Protein AF-A0A819G7E7-F1 (afdb_monomer_lite)

Foldseek 3Di:
DPPPPPPCPVVVVVVVVVLVVLLVQLPDPDPVSVLVSLVVNLVPQDDDVVVVVSLVVVVVVDVVCVVSSVVSVVSSPPHPPVVVVVVVVVVVVVVVVVVVVVVVVVVVVVVVVVVVVVVVVVVVVVVVVVVVVVVVVVVVCVVVVVVVVVVVVVVVVVVVVVVVVVVVCVVVVVVLLVLCVDLDLLSVLLSLVLVLLCLLVVVDPLVVSVVSLVVSLPPPSQQDWDWFFDDDVPPDTDIDGPHGNSVVSVVSNVVSVPDDPPPPDDDPVVSVVVSVVSNVRSVVRVVVVVVDPVPDPVPPPDPPDDDDDDDDDDDDDDDDDDDDDDDDDDDDDDDDDDDDDDDDDDDDDDDDDDDDDDDDDD

pLDDT: mean 71.07, std 17.66, range [32.66, 94.31]

Sequence (362 aa):
MSDAFFHNVDQIKEETDFRKALFHTTRQHDYRRRNACIKLLSYFGDFTSEICDLLINGLVENPSTQTTCFDAIKYFRKPHGYVQQEQALQQLDQALEQQDPTIEQLKPSLTKLRSALLELKSSKKYLKGTLTQLKLILDNLRPDQEHLKKFLEQLQSALVDLKQIIKQWEPAFGRLVEHLRSSSLNKRWGAALFLERLVQCNIVSVHCVQNLLSETIEDPSSKAKVWLGKDDDDVQSVYICAGDLSQMLCKLLMRMSSVDETSTETDVSHIKNCIIEDFNAAETSASLASCINIDEDPLDSGCESDDSEDVERQMVENIPKRRNSVQVPIRSNNKDNIKLAQRPSSSRVDQRPVLSKQPVEK

Radius of gyration: 69.99 Å; chains: 1; bounding box: 137×55×194 Å

Structure (mmCIF, N/CA/C/O backbone):
data_AF-A0A819G7E7-F1
#
_entry.id   AF-A0A819G7E7-F1
#
loop_
_atom_site.group_PDB
_atom_site.id
_atom_site.type_symbol
_atom_site.label_atom_id
_atom_site.label_alt_id
_atom_site.label_comp_id
_atom_site.label_asym_id
_atom_site.label_entity_id
_atom_site.label_seq_id
_atom_site.pdbx_PDB_ins_code
_atom_site.Cartn_x
_atom_site.Cartn_y
_atom_site.Cartn_z
_atom_site.occupancy
_atom_site.B_iso_or_equiv
_atom_site.auth_seq_id
_atom_site.auth_comp_id
_atom_site.auth_asym_id
_atom_site.auth_atom_id
_atom_site.pdbx_PDB_model_num
ATOM 1 N N . MET A 1 1 ? -47.364 -19.536 59.159 1.00 40.50 1 MET A N 1
ATOM 2 C CA . MET A 1 1 ? -47.750 -20.196 60.425 1.00 40.50 1 MET A CA 1
ATOM 3 C C . MET A 1 1 ? -48.471 -19.158 61.272 1.00 40.50 1 MET A C 1
ATOM 5 O O . MET A 1 1 ? -47.843 -18.506 62.091 1.00 40.50 1 MET A O 1
ATOM 9 N N . SER A 1 2 ? -49.756 -18.928 60.989 1.00 37.66 2 SER A N 1
ATOM 10 C CA . SER A 1 2 ? -50.553 -17.849 61.601 1.00 37.66 2 SER A CA 1
ATOM 11 C C . SER A 1 2 ? -52.018 -18.261 61.796 1.00 37.66 2 SER A C 1
ATOM 13 O O . SER A 1 2 ? -52.892 -17.413 61.729 1.00 37.66 2 SER A O 1
ATOM 15 N N . ASP A 1 3 ? -52.283 -19.546 62.062 1.00 38.06 3 ASP A N 1
ATOM 16 C CA . ASP A 1 3 ? -53.651 -20.088 62.189 1.00 38.06 3 ASP A CA 1
ATOM 17 C C . ASP A 1 3 ? -53.916 -20.766 63.544 1.00 38.06 3 ASP A C 1
ATOM 19 O O . ASP A 1 3 ? -54.688 -21.712 63.645 1.00 38.06 3 ASP A O 1
ATOM 23 N N . ALA A 1 4 ? -53.288 -20.280 64.619 1.00 42.69 4 ALA A N 1
ATOM 24 C CA . ALA A 1 4 ? -53.565 -20.750 65.984 1.00 42.69 4 ALA A CA 1
ATOM 25 C C . ALA A 1 4 ? -54.333 -19.729 66.848 1.00 42.69 4 ALA A C 1
ATOM 27 O O . ALA A 1 4 ? -54.541 -19.965 68.033 1.00 42.69 4 ALA A O 1
ATOM 28 N N . PHE A 1 5 ? -54.771 -18.596 66.285 1.00 37.00 5 PHE A N 1
ATOM 29 C CA . PHE A 1 5 ? -55.346 -17.495 67.073 1.00 37.00 5 PHE A CA 1
ATOM 30 C C . PHE A 1 5 ? -56.878 -17.526 67.234 1.00 37.00 5 PHE A C 1
ATOM 32 O O . PHE A 1 5 ? -57.407 -16.790 68.061 1.00 37.00 5 PHE A O 1
ATOM 39 N N . PHE A 1 6 ? -57.604 -18.383 66.505 1.00 41.16 6 PHE A N 1
ATOM 40 C CA . PHE A 1 6 ? -59.078 -18.360 66.500 1.00 41.16 6 PHE A CA 1
ATOM 41 C C . PHE A 1 6 ? -59.776 -19.427 67.358 1.00 41.16 6 PHE A C 1
ATOM 43 O O . PHE A 1 6 ? -60.981 -19.323 67.560 1.00 41.16 6 PHE A O 1
ATOM 50 N N . HIS A 1 7 ? -59.058 -20.390 67.948 1.00 44.66 7 HIS A N 1
ATOM 51 C CA . HIS A 1 7 ? -59.686 -21.387 68.834 1.00 44.66 7 HIS A CA 1
ATOM 52 C C . HIS A 1 7 ? -59.915 -20.925 70.283 1.00 44.66 7 HIS A C 1
ATOM 54 O O . HIS A 1 7 ? -60.483 -21.673 71.070 1.00 44.66 7 HIS A O 1
ATOM 60 N N . ASN A 1 8 ? -59.540 -19.691 70.635 1.00 44.34 8 ASN A N 1
ATOM 61 C CA . ASN A 1 8 ? -59.684 -19.179 72.002 1.00 44.34 8 ASN A CA 1
ATOM 62 C C . ASN A 1 8 ? -60.991 -18.400 72.243 1.00 44.34 8 ASN A C 1
ATOM 64 O O . ASN A 1 8 ? -61.396 -18.218 73.384 1.00 44.34 8 ASN A O 1
ATOM 68 N N . VAL A 1 9 ? -61.682 -17.938 71.195 1.00 44.41 9 VAL A N 1
ATOM 69 C CA . VAL A 1 9 ? -62.806 -16.991 71.350 1.00 44.41 9 VAL A CA 1
ATOM 70 C C . VAL A 1 9 ? -64.041 -17.632 72.002 1.00 44.41 9 VAL A C 1
ATOM 72 O O . VAL A 1 9 ? -64.717 -16.975 72.794 1.00 44.41 9 VAL A O 1
ATOM 75 N N . ASP A 1 10 ? -64.305 -18.915 71.739 1.00 48.16 10 ASP A N 1
ATOM 76 C CA . ASP A 1 10 ? -65.450 -19.622 72.332 1.00 48.16 10 ASP A CA 1
ATOM 77 C C . ASP A 1 10 ? -65.190 -20.059 73.786 1.00 48.16 10 ASP A C 1
ATOM 79 O O . ASP A 1 10 ? -66.093 -19.963 74.616 1.00 48.16 10 ASP A O 1
ATOM 83 N N . GLN A 1 11 ? -63.946 -20.416 74.140 1.00 52.25 11 GLN A N 1
ATOM 84 C CA . GLN A 1 11 ? -63.557 -20.662 75.539 1.00 52.25 11 GLN A CA 1
ATOM 85 C C . GLN A 1 11 ? -63.618 -19.380 76.385 1.00 52.25 11 GLN A C 1
ATOM 87 O O . GLN A 1 11 ? -64.071 -19.417 77.528 1.00 52.25 11 GLN A O 1
ATOM 92 N N . ILE A 1 12 ? -63.251 -18.230 75.807 1.00 52.78 12 ILE A N 1
ATOM 93 C CA . ILE A 1 12 ? -63.315 -16.927 76.488 1.00 52.78 12 ILE A CA 1
ATOM 94 C C . ILE A 1 12 ? -64.765 -16.552 76.842 1.00 52.78 12 ILE A C 1
ATOM 96 O O . ILE A 1 12 ? -65.013 -15.996 77.913 1.00 52.78 12 ILE A O 1
ATOM 100 N N . LYS A 1 13 ? -65.749 -16.875 75.989 1.00 58.06 13 LYS A N 1
ATOM 101 C CA . LYS A 1 13 ? -67.167 -16.593 76.280 1.00 58.06 13 LYS A CA 1
ATOM 102 C C . LYS A 1 13 ? -67.686 -17.394 77.475 1.00 58.06 13 LYS A C 1
ATOM 104 O O . LYS A 1 13 ? -68.232 -16.790 78.399 1.00 58.06 13 LYS A O 1
ATOM 109 N N . GLU A 1 14 ? -67.464 -18.708 77.505 1.00 60.47 14 GLU A N 1
ATOM 110 C CA . GLU A 1 14 ? -67.880 -19.557 78.635 1.00 60.47 14 GLU A CA 1
ATOM 111 C C . GLU A 1 14 ? -67.191 -19.156 79.946 1.00 60.47 14 GLU A C 1
ATOM 113 O O . GLU A 1 14 ? -67.818 -19.141 81.009 1.00 60.47 14 GLU A O 1
ATOM 118 N N . GLU A 1 15 ? -65.923 -18.746 79.879 1.00 60.53 15 GLU A N 1
ATOM 119 C CA . GLU A 1 15 ? -65.185 -18.277 81.047 1.00 60.53 15 GLU A CA 1
ATOM 120 C C . GLU A 1 15 ? -65.763 -16.969 81.614 1.00 60.53 15 GLU A C 1
ATOM 122 O O . GLU A 1 15 ? -65.914 -16.827 82.833 1.00 60.53 15 GLU A O 1
ATOM 127 N N . THR A 1 16 ? -66.160 -16.023 80.754 1.00 65.88 16 THR A N 1
ATOM 128 C CA . THR A 1 16 ? -66.793 -14.770 81.205 1.00 65.88 16 THR A CA 1
ATOM 129 C C . THR A 1 16 ? -68.155 -14.996 81.862 1.00 65.88 16 THR A C 1
ATOM 131 O O . THR A 1 16 ? -68.471 -14.335 82.856 1.00 65.88 16 THR A O 1
ATOM 134 N N . ASP A 1 17 ? -68.941 -15.954 81.373 1.00 73.69 17 ASP A N 1
ATOM 135 C CA . ASP A 1 17 ? -70.248 -16.284 81.944 1.00 73.69 17 ASP A CA 1
ATOM 136 C C . ASP A 1 17 ? -70.114 -17.047 83.268 1.00 73.69 17 ASP A C 1
ATOM 138 O O . ASP A 1 17 ? -70.850 -16.773 84.222 1.00 73.69 17 ASP A O 1
ATOM 142 N N . PHE A 1 18 ? -69.104 -17.910 83.397 1.00 71.88 18 PHE A N 1
ATOM 143 C CA . PHE A 1 18 ? -68.770 -18.562 84.662 1.00 71.88 18 PHE A CA 1
ATOM 144 C C . PHE A 1 18 ? -68.292 -17.562 85.729 1.00 71.88 18 PHE A C 1
ATOM 146 O O . PHE A 1 18 ? -68.737 -17.622 86.879 1.00 71.88 18 PHE A O 1
ATOM 153 N N . ARG A 1 19 ? -67.449 -16.585 85.356 1.00 65.75 19 ARG A N 1
ATOM 154 C CA . ARG A 1 19 ? -67.007 -15.501 86.257 1.00 65.75 19 ARG A CA 1
ATOM 155 C C . ARG A 1 19 ? -68.193 -14.657 86.748 1.00 65.75 19 ARG A C 1
ATOM 157 O O . ARG A 1 19 ? -68.288 -14.370 87.944 1.00 65.75 19 ARG A O 1
ATOM 164 N N . LYS A 1 20 ? -69.141 -14.323 85.862 1.00 70.38 20 LYS A N 1
ATOM 165 C CA . LYS A 1 20 ? -70.390 -13.623 86.224 1.00 70.38 20 LYS A CA 1
ATOM 166 C C . LYS A 1 20 ? -71.283 -14.463 87.142 1.00 70.38 20 LYS A C 1
ATOM 168 O O . LYS A 1 20 ? -71.833 -13.935 88.109 1.00 70.38 20 LYS A O 1
ATOM 173 N N . ALA A 1 21 ? -71.405 -15.766 86.887 1.00 71.62 21 ALA A N 1
ATOM 174 C CA . ALA A 1 21 ? -72.177 -16.678 87.729 1.00 71.62 21 ALA A CA 1
ATOM 175 C C . ALA A 1 21 ? -71.584 -16.792 89.145 1.00 71.62 21 ALA A C 1
ATOM 177 O O . ALA A 1 21 ? -72.316 -16.640 90.127 1.00 71.62 21 ALA A O 1
ATOM 178 N N . LEU A 1 22 ? -70.258 -16.953 89.254 1.00 66.94 22 LEU A N 1
ATOM 179 C CA . LEU A 1 22 ? -69.527 -16.940 90.526 1.00 66.94 22 LEU A CA 1
ATOM 180 C C . LEU A 1 22 ? -69.761 -15.638 91.307 1.00 66.94 22 LEU A C 1
ATOM 182 O O . LEU A 1 22 ? -69.947 -15.673 92.525 1.00 66.94 22 LEU A O 1
ATOM 186 N N . PHE A 1 23 ? -69.818 -14.496 90.618 1.00 64.44 23 PHE A N 1
ATOM 187 C CA . PHE A 1 23 ? -70.141 -13.207 91.229 1.00 64.44 23 PHE A CA 1
ATOM 188 C C . PHE A 1 23 ? -71.589 -13.131 91.738 1.00 64.44 23 PHE A C 1
ATOM 190 O O . PHE A 1 23 ? -71.837 -12.706 92.865 1.00 64.44 23 PHE A O 1
ATOM 197 N N . HIS A 1 24 ? -72.579 -13.594 90.976 1.00 69.81 24 HIS A N 1
ATOM 198 C CA . HIS A 1 24 ? -73.956 -13.608 91.480 1.00 69.81 24 HIS A CA 1
ATOM 199 C C . HIS A 1 24 ? -74.105 -14.478 92.736 1.00 69.81 24 HIS A C 1
ATOM 201 O O . HIS A 1 24 ? -74.844 -14.119 93.657 1.00 69.81 24 HIS A O 1
ATOM 207 N N . THR A 1 25 ? -73.347 -15.572 92.832 1.00 66.69 25 THR A N 1
ATOM 208 C CA . THR A 1 25 ? -73.283 -16.383 94.053 1.00 66.69 25 THR A CA 1
ATOM 209 C C . THR A 1 25 ? -72.554 -15.704 95.214 1.00 66.69 25 THR A C 1
ATOM 211 O O . THR A 1 25 ? -72.880 -15.999 96.364 1.00 66.69 25 THR A O 1
ATOM 214 N N . THR A 1 26 ? -71.641 -14.752 94.976 1.00 62.44 26 THR A N 1
ATOM 215 C CA . THR A 1 26 ? -71.006 -13.991 96.069 1.00 62.44 26 THR A CA 1
ATOM 216 C C . THR A 1 26 ? -71.980 -13.001 96.702 1.00 62.44 26 THR A C 1
ATOM 218 O O . THR A 1 26 ? -71.875 -12.748 97.897 1.00 62.44 26 THR A O 1
ATOM 221 N N . ARG A 1 27 ? -72.992 -12.510 95.975 1.00 62.38 27 ARG A N 1
ATOM 222 C CA . ARG A 1 27 ? -74.048 -11.650 96.543 1.00 62.38 27 ARG A CA 1
ATOM 223 C C . ARG A 1 27 ? -75.041 -12.375 97.455 1.00 62.38 27 ARG A C 1
ATOM 225 O O . ARG A 1 27 ? -75.725 -11.720 98.238 1.00 62.38 27 ARG A O 1
ATOM 232 N N . GLN A 1 28 ? -75.096 -13.705 97.432 1.00 69.12 28 GLN A N 1
ATOM 233 C CA . GLN A 1 28 ? -75.963 -14.465 98.340 1.00 69.12 28 GLN A CA 1
ATOM 234 C C . GLN A 1 28 ? -75.505 -14.311 99.805 1.00 69.12 28 GLN A C 1
ATOM 236 O O . GLN A 1 28 ? -74.319 -14.120 100.081 1.00 69.12 28 GLN A O 1
ATOM 241 N N . HIS A 1 29 ? -76.441 -14.372 100.759 1.00 56.88 29 HIS A N 1
ATOM 242 C CA . HIS A 1 29 ? -76.184 -14.142 102.193 1.00 56.88 29 HIS A CA 1
ATOM 243 C C . HIS A 1 29 ? -75.426 -15.282 102.903 1.00 56.88 29 HIS A C 1
ATOM 245 O O . HIS A 1 29 ? -75.136 -15.179 104.093 1.00 56.88 29 HIS A O 1
ATOM 251 N N . ASP A 1 30 ? -75.077 -16.360 102.194 1.00 73.88 30 ASP A N 1
ATOM 252 C CA . ASP A 1 30 ? -74.303 -17.466 102.757 1.00 73.88 30 ASP A CA 1
ATOM 253 C C . ASP A 1 30 ? -72.798 -17.159 102.712 1.00 73.88 30 ASP A C 1
ATOM 255 O O . ASP A 1 30 ? -72.133 -17.248 101.673 1.00 73.88 30 ASP A O 1
ATOM 259 N N . TYR A 1 31 ? -72.256 -16.817 103.881 1.00 68.44 31 TYR A N 1
ATOM 260 C CA . TYR A 1 31 ? -70.848 -16.481 104.079 1.00 68.44 31 TYR A CA 1
ATOM 261 C C . TYR A 1 31 ? -69.885 -17.569 103.572 1.00 68.44 31 TYR A C 1
ATOM 263 O O . TYR A 1 31 ? -68.838 -17.247 103.002 1.00 68.44 31 TYR A O 1
ATOM 271 N N . ARG A 1 32 ? -70.221 -18.860 103.726 1.00 68.88 32 ARG A N 1
ATOM 272 C CA . ARG A 1 32 ? -69.325 -19.956 103.309 1.00 68.88 32 ARG A CA 1
ATOM 273 C C . ARG A 1 32 ? -69.218 -20.043 101.791 1.00 68.88 32 ARG A C 1
ATOM 275 O O . ARG A 1 32 ? -68.114 -20.195 101.267 1.00 68.88 32 ARG A O 1
ATOM 282 N N . ARG A 1 33 ? -70.345 -19.898 101.090 1.00 69.31 33 ARG A N 1
ATOM 283 C CA . ARG A 1 33 ? -70.389 -19.899 99.619 1.00 69.31 33 ARG A CA 1
ATOM 284 C C . ARG A 1 33 ? -69.694 -18.672 99.045 1.00 69.31 33 ARG A C 1
ATOM 286 O O . ARG A 1 33 ? -68.898 -18.813 98.120 1.00 69.31 33 ARG A O 1
ATOM 293 N N . ARG A 1 34 ? -69.907 -17.499 99.648 1.00 68.25 34 ARG A N 1
ATOM 294 C CA . ARG A 1 34 ? -69.238 -16.249 99.261 1.00 68.25 34 ARG A CA 1
ATOM 295 C C . ARG A 1 34 ? -67.715 -16.367 99.348 1.00 68.25 34 ARG A C 1
ATOM 297 O O . ARG A 1 34 ? -67.027 -16.055 98.382 1.00 68.25 34 ARG A O 1
ATOM 304 N N . ASN A 1 35 ? -67.189 -16.876 100.462 1.00 68.12 35 ASN A N 1
ATOM 305 C CA . ASN A 1 35 ? -65.747 -17.056 100.652 1.00 68.12 35 ASN A CA 1
ATOM 306 C C . ASN A 1 35 ? -65.154 -18.077 99.656 1.00 68.12 35 ASN A C 1
ATOM 308 O O . ASN A 1 35 ? -64.095 -17.840 99.079 1.00 68.12 35 ASN A O 1
ATOM 312 N N . ALA A 1 36 ? -65.860 -19.181 99.384 1.00 71.75 36 ALA A N 1
ATOM 313 C CA . ALA A 1 36 ? -65.435 -20.160 98.380 1.00 71.75 36 ALA A CA 1
ATOM 314 C C . ALA A 1 36 ? -65.390 -19.567 96.960 1.00 71.75 36 ALA A C 1
ATOM 316 O O . ALA A 1 36 ? -64.424 -19.795 96.235 1.00 71.75 36 ALA A O 1
ATOM 317 N N . CYS A 1 37 ? -66.386 -18.760 96.585 1.00 70.12 37 CYS A N 1
ATOM 318 C CA . CYS A 1 37 ? -66.434 -18.110 95.275 1.00 70.12 37 CYS A CA 1
ATOM 319 C C . CYS A 1 37 ? -65.338 -17.046 95.119 1.00 70.12 37 CYS A C 1
ATOM 321 O O . CYS A 1 37 ? -64.700 -16.987 94.074 1.00 70.12 37 CYS A O 1
ATOM 323 N N . ILE A 1 38 ? -65.063 -16.253 96.163 1.00 68.06 38 ILE A N 1
ATOM 324 C CA . ILE A 1 38 ? -63.958 -15.278 96.165 1.00 68.06 38 ILE A CA 1
ATOM 325 C C . ILE A 1 38 ? -62.604 -15.990 96.014 1.00 68.06 38 ILE A C 1
ATOM 327 O O . ILE A 1 38 ? -61.763 -15.554 95.230 1.00 68.06 38 ILE A O 1
ATOM 331 N N . LYS A 1 39 ? -62.402 -17.121 96.704 1.00 68.88 39 LYS A N 1
ATOM 332 C CA . LYS A 1 39 ? -61.196 -17.945 96.531 1.00 68.88 39 LYS A CA 1
ATOM 333 C C . LYS A 1 39 ? -61.087 -18.518 95.123 1.00 68.88 39 LYS A C 1
ATOM 335 O O . LYS A 1 39 ? -60.013 -18.445 94.544 1.00 68.88 39 LYS A O 1
ATOM 340 N N . LEU A 1 40 ? -62.174 -19.040 94.556 1.00 69.62 40 LEU A N 1
ATOM 341 C CA . LEU A 1 40 ? -62.188 -19.537 93.177 1.00 69.62 40 LEU A CA 1
ATOM 342 C C . LEU A 1 40 ? -61.839 -18.436 92.174 1.00 69.62 40 LEU A C 1
ATOM 344 O O . LEU A 1 40 ? -60.964 -18.650 91.345 1.00 69.62 40 LEU A O 1
ATOM 348 N N . LEU A 1 41 ? -62.432 -17.244 92.306 1.00 66.31 41 LEU A N 1
ATOM 349 C CA . LEU A 1 41 ? -62.102 -16.082 91.475 1.00 66.31 41 LEU A CA 1
ATOM 350 C C . LEU A 1 41 ? -60.614 -15.702 91.581 1.00 66.31 41 LEU A C 1
ATOM 352 O O . LEU A 1 41 ? -60.016 -15.347 90.570 1.00 66.31 41 LEU A O 1
ATOM 356 N N . SER A 1 42 ? -59.993 -15.865 92.758 1.00 66.06 42 SER A N 1
ATOM 357 C CA . SER A 1 42 ? -58.548 -15.643 92.958 1.00 66.06 42 SER A CA 1
ATOM 358 C C . SER A 1 42 ? -57.616 -16.567 92.179 1.00 66.06 42 SER A C 1
ATOM 360 O O . SER A 1 42 ? -56.472 -16.196 91.928 1.00 66.06 42 SER A O 1
ATOM 362 N N . TYR A 1 43 ? -58.100 -17.727 91.729 1.00 64.75 43 TYR A N 1
ATOM 363 C CA . TYR A 1 43 ? -57.311 -18.655 90.920 1.00 64.75 43 TYR A CA 1
ATOM 364 C C . TYR A 1 43 ? -57.320 -18.332 89.420 1.00 64.75 43 TYR A C 1
ATOM 366 O O . TYR A 1 43 ? -56.449 -18.825 88.710 1.00 64.75 43 TYR A O 1
ATOM 374 N N . PHE A 1 44 ? -58.242 -17.491 88.931 1.00 66.12 44 PHE A N 1
ATOM 375 C CA . PHE A 1 44 ? -58.389 -17.211 87.494 1.00 66.12 44 PHE A CA 1
ATOM 376 C C . PHE A 1 44 ? -57.374 -16.205 86.922 1.00 66.12 44 PHE A C 1
ATOM 378 O O . PHE A 1 44 ? -57.433 -15.918 85.734 1.00 66.12 44 PHE A O 1
ATOM 385 N N . GLY A 1 45 ? -56.428 -15.701 87.728 1.00 56.88 45 GLY A N 1
ATOM 386 C CA . GLY A 1 45 ? -55.182 -15.054 87.273 1.00 56.88 45 GLY A CA 1
ATOM 387 C C . GLY A 1 45 ? -55.293 -13.674 86.608 1.00 56.88 45 GLY A C 1
ATOM 388 O O . GLY A 1 45 ? -54.404 -12.849 86.803 1.00 56.88 45 GLY A O 1
ATOM 389 N N . ASP A 1 46 ? -56.389 -13.386 85.908 1.00 59.56 46 ASP A N 1
ATOM 390 C CA . ASP A 1 46 ? -56.554 -12.175 85.109 1.00 59.56 46 ASP A CA 1
ATOM 391 C C . ASP A 1 46 ? -57.498 -11.190 85.794 1.00 59.56 46 ASP A C 1
ATOM 393 O O . ASP A 1 46 ? -58.724 -11.345 85.808 1.00 59.56 46 ASP A O 1
ATOM 397 N N . PHE A 1 47 ? -56.896 -10.153 86.372 1.00 58.69 47 PHE A N 1
ATOM 398 C CA . PHE A 1 47 ? -57.585 -9.034 87.001 1.00 58.69 47 PHE A CA 1
ATOM 399 C C . PHE A 1 47 ? -58.117 -8.097 85.904 1.00 58.69 47 PHE A C 1
ATOM 401 O O . PHE A 1 47 ? -57.425 -7.182 85.462 1.00 58.69 47 PHE A O 1
ATOM 408 N N . THR A 1 48 ? -59.337 -8.330 85.415 1.00 66.38 48 THR A N 1
ATOM 409 C CA . THR A 1 48 ? -60.009 -7.325 84.579 1.00 66.38 48 THR A CA 1
ATOM 410 C C . THR A 1 48 ? -60.430 -6.146 85.460 1.00 66.38 48 THR A C 1
ATOM 412 O O . THR A 1 48 ? -60.759 -6.330 86.635 1.00 66.38 48 THR A O 1
ATOM 415 N N . SER A 1 49 ? -60.434 -4.925 84.912 1.00 61.91 49 SER A N 1
ATOM 416 C CA . SER A 1 49 ? -60.885 -3.714 85.624 1.00 61.91 49 SER A CA 1
ATOM 417 C C . SER A 1 49 ? -62.283 -3.883 86.235 1.00 61.91 49 SER A C 1
ATOM 419 O O . SER A 1 49 ? -62.561 -3.384 87.319 1.00 61.91 49 SER A O 1
ATOM 421 N N . GLU A 1 50 ? -63.126 -4.692 85.593 1.00 64.69 50 GLU A N 1
ATOM 422 C CA . GLU A 1 50 ? -64.455 -5.073 86.070 1.00 64.69 50 GLU A CA 1
ATOM 423 C C . GLU A 1 50 ? 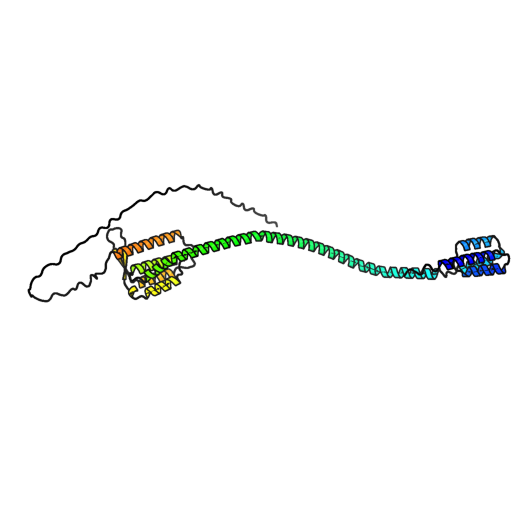-64.405 -5.835 87.405 1.00 64.69 50 GLU A C 1
ATOM 425 O O . GLU A 1 50 ? -65.188 -5.547 88.305 1.00 64.69 50 GLU A O 1
ATOM 430 N N . ILE A 1 51 ? -63.463 -6.768 87.593 1.00 66.56 51 ILE A N 1
ATOM 431 C CA . ILE A 1 51 ? -63.302 -7.507 88.858 1.00 66.56 51 ILE A CA 1
ATOM 432 C C . ILE A 1 51 ? -62.811 -6.573 89.976 1.00 66.56 51 ILE A C 1
ATOM 434 O O . ILE A 1 51 ? -63.218 -6.743 91.128 1.00 66.56 51 ILE A O 1
ATOM 438 N N . CYS A 1 52 ? -61.998 -5.558 89.653 1.00 63.09 52 CYS A N 1
ATOM 439 C CA . CYS A 1 52 ? -61.596 -4.521 90.610 1.00 63.09 52 CYS A CA 1
ATOM 440 C C . CYS A 1 52 ? -62.803 -3.735 91.116 1.00 63.09 52 CYS A C 1
ATOM 442 O O . CYS A 1 52 ? -63.014 -3.651 92.325 1.00 63.09 52 CYS A O 1
ATOM 444 N N . ASP A 1 53 ? -63.608 -3.204 90.195 1.00 69.56 53 ASP A N 1
ATOM 445 C CA . ASP A 1 53 ? -64.791 -2.411 90.527 1.00 69.56 53 ASP A CA 1
ATOM 446 C C . ASP A 1 53 ? -65.805 -3.248 91.319 1.00 69.56 53 ASP A C 1
ATOM 448 O O . ASP A 1 53 ? -66.407 -2.778 92.286 1.00 69.56 53 ASP A O 1
ATOM 452 N N . LEU A 1 54 ? -65.942 -4.533 90.980 1.00 65.88 54 LEU A N 1
ATOM 453 C CA . LEU A 1 54 ? -66.815 -5.475 91.682 1.00 65.88 54 LEU A CA 1
ATOM 454 C C . LEU A 1 54 ? -66.327 -5.797 93.106 1.00 65.88 54 LEU A C 1
ATOM 456 O O . LEU A 1 54 ? -67.146 -5.864 94.026 1.00 65.88 54 LEU A O 1
ATOM 460 N N . LEU A 1 55 ? -65.017 -5.962 93.321 1.00 67.12 55 LEU A N 1
ATOM 461 C CA . LEU A 1 55 ? -64.439 -6.151 94.659 1.00 67.12 55 LEU A CA 1
ATOM 462 C C . LEU A 1 55 ? -64.562 -4.882 95.510 1.00 67.12 55 LEU A C 1
ATOM 464 O O . LEU A 1 55 ? -64.895 -4.976 96.691 1.00 67.12 55 LEU A O 1
ATOM 468 N N . ILE A 1 56 ? -64.348 -3.706 94.913 1.00 72.56 56 ILE A N 1
ATOM 469 C CA . ILE A 1 56 ? -64.502 -2.405 95.577 1.00 72.56 56 ILE A CA 1
ATOM 470 C C . ILE A 1 56 ? -65.958 -2.195 96.012 1.00 72.56 56 ILE A C 1
ATOM 472 O O . ILE A 1 56 ? -66.206 -1.857 97.167 1.00 72.56 56 ILE A O 1
ATOM 476 N N . ASN A 1 57 ? -66.931 -2.486 95.146 1.00 72.50 57 ASN A N 1
ATOM 477 C CA . ASN A 1 57 ? -68.349 -2.383 95.498 1.00 72.50 57 ASN A CA 1
ATOM 478 C C . ASN A 1 57 ? -68.748 -3.380 96.604 1.00 72.50 57 ASN A C 1
ATOM 480 O O . ASN A 1 57 ? -69.441 -3.008 97.550 1.00 72.50 57 ASN A O 1
ATOM 484 N N . GLY A 1 58 ? -68.249 -4.621 96.559 1.00 66.88 58 GLY A N 1
ATOM 485 C CA . GLY A 1 58 ? -68.480 -5.608 97.623 1.00 66.88 58 GLY A CA 1
ATOM 486 C C . GLY A 1 58 ? -67.875 -5.211 98.980 1.00 66.88 58 GLY A C 1
ATOM 487 O O . GLY A 1 58 ? -68.485 -5.456 100.023 1.00 66.88 58 GLY A O 1
ATOM 488 N N . LEU A 1 59 ? -66.709 -4.552 98.971 1.00 67.19 59 LEU A N 1
ATOM 489 C CA . LEU A 1 59 ? -66.048 -3.997 100.161 1.00 67.19 59 LEU A CA 1
ATOM 490 C C . LEU A 1 59 ? -66.853 -2.862 100.814 1.00 67.19 59 LEU A C 1
ATOM 492 O O . LEU A 1 59 ? -66.844 -2.742 102.043 1.00 67.19 59 LEU A O 1
ATOM 496 N N . VAL A 1 60 ? -67.528 -2.045 99.998 1.00 72.75 60 VAL A N 1
ATOM 497 C CA . VAL A 1 60 ? -68.383 -0.930 100.439 1.00 72.75 60 VAL A CA 1
ATOM 498 C C . VAL A 1 60 ? -69.711 -1.442 101.005 1.00 72.75 60 VAL A C 1
ATOM 500 O O . VAL A 1 60 ? -70.182 -0.931 102.018 1.00 72.75 60 VAL A O 1
ATOM 503 N N . GLU A 1 61 ? -70.297 -2.479 100.399 1.00 75.94 61 GLU A N 1
ATOM 504 C CA . GLU A 1 61 ? -71.603 -3.020 100.801 1.00 75.94 61 GLU A CA 1
ATOM 505 C C . GLU A 1 61 ? -71.557 -3.870 102.091 1.00 75.94 61 GLU A C 1
ATOM 507 O O . GLU A 1 61 ? -72.577 -3.992 102.773 1.00 75.94 61 GLU A O 1
ATOM 512 N N . ASN A 1 62 ? -70.423 -4.499 102.449 1.00 71.31 62 ASN A N 1
ATOM 513 C CA . ASN A 1 62 ? -70.368 -5.399 103.613 1.00 71.31 62 ASN A CA 1
ATOM 514 C C . ASN A 1 62 ? -68.999 -5.437 104.341 1.00 71.31 62 ASN A C 1
ATOM 516 O O . ASN A 1 62 ? -68.088 -6.161 103.915 1.00 71.31 62 ASN A O 1
ATOM 520 N N . PRO A 1 63 ? -68.861 -4.775 105.510 1.00 72.31 63 PRO A N 1
ATOM 521 C CA . PRO A 1 63 ? -67.600 -4.692 106.261 1.00 72.31 63 PRO A CA 1
ATOM 522 C C . PRO A 1 63 ? -67.020 -6.052 106.680 1.00 72.31 63 PRO A C 1
ATOM 524 O O . PRO A 1 63 ? -65.808 -6.230 106.747 1.00 72.31 63 PRO A O 1
ATOM 527 N N . SER A 1 64 ? -67.880 -7.048 106.911 1.00 71.62 64 SER A N 1
ATOM 528 C CA . SER A 1 64 ? -67.481 -8.403 107.325 1.00 71.62 64 SER A CA 1
ATOM 529 C C . SER A 1 64 ? -66.741 -9.201 106.241 1.00 71.62 64 SER A C 1
ATOM 531 O O . SER A 1 64 ? -66.135 -10.229 106.537 1.00 71.62 64 SER A O 1
ATOM 533 N N . THR A 1 65 ? -66.771 -8.738 104.987 1.00 65.50 65 THR A N 1
ATOM 534 C CA . THR A 1 65 ? -66.084 -9.381 103.853 1.00 65.50 65 THR A CA 1
ATOM 535 C C . THR A 1 65 ? -64.723 -8.767 103.538 1.00 65.50 65 THR A C 1
ATOM 537 O O . THR A 1 65 ? -63.978 -9.314 102.723 1.00 65.50 65 THR A O 1
ATOM 540 N N . GLN A 1 66 ? -64.360 -7.676 104.220 1.00 67.88 66 GLN A N 1
ATOM 541 C CA . GLN A 1 66 ? -63.155 -6.910 103.921 1.00 67.88 66 GLN A CA 1
ATOM 542 C C . GLN A 1 66 ? -61.884 -7.736 104.040 1.00 67.88 66 GLN A C 1
ATOM 544 O O . GLN A 1 66 ? -61.081 -7.744 103.114 1.00 67.88 66 GLN A O 1
ATOM 549 N N . THR A 1 67 ? -61.726 -8.501 105.116 1.00 70.25 67 THR A N 1
ATOM 550 C CA . THR A 1 67 ? -60.530 -9.321 105.342 1.00 70.25 67 THR A CA 1
ATOM 551 C C . THR A 1 67 ? -60.341 -10.372 104.246 1.00 70.25 67 THR A C 1
ATOM 553 O O . THR A 1 67 ? -59.232 -10.570 103.764 1.00 70.25 67 THR A O 1
ATOM 556 N N . THR A 1 68 ? -61.430 -10.990 103.780 1.00 68.88 68 THR A N 1
ATOM 557 C CA . THR A 1 68 ? -61.396 -11.998 102.709 1.00 68.88 68 THR A CA 1
ATOM 558 C C . THR A 1 68 ? -61.104 -11.378 101.343 1.00 68.88 68 THR A C 1
ATOM 560 O O . THR A 1 68 ? -60.346 -11.948 100.562 1.00 68.88 68 THR A O 1
ATOM 563 N N . CYS A 1 69 ? -61.661 -10.199 101.060 1.00 65.81 69 CYS A N 1
ATOM 564 C CA . CYS A 1 69 ? -61.348 -9.443 99.850 1.00 65.81 69 CYS A CA 1
ATOM 565 C C . CYS A 1 69 ? -59.889 -8.957 99.851 1.00 65.81 69 CYS A C 1
ATOM 567 O O . CYS A 1 69 ? -59.217 -9.072 98.831 1.00 65.81 69 CYS A O 1
ATOM 569 N N . PHE A 1 70 ? -59.362 -8.490 100.989 1.00 69.81 70 PHE A N 1
ATOM 570 C CA . PHE A 1 70 ? -57.950 -8.117 101.123 1.00 69.81 70 PHE A CA 1
ATOM 571 C C . PHE A 1 70 ? -57.012 -9.317 100.951 1.00 69.81 70 PHE A C 1
ATOM 573 O O . PHE A 1 70 ? -56.000 -9.195 100.260 1.00 69.81 70 PHE A O 1
ATOM 580 N N . ASP A 1 71 ? -57.358 -10.482 101.504 1.00 68.75 71 ASP A N 1
ATOM 581 C CA . ASP A 1 71 ? -56.593 -11.713 101.287 1.00 68.75 71 ASP A CA 1
ATOM 582 C C . ASP A 1 71 ? -56.630 -12.149 99.817 1.00 68.75 71 ASP A C 1
ATOM 584 O O . ASP A 1 71 ? -55.589 -12.493 99.259 1.00 68.75 71 ASP A O 1
ATOM 588 N N . ALA A 1 72 ? -57.784 -12.061 99.149 1.00 64.06 72 ALA A N 1
ATOM 589 C CA . ALA A 1 72 ? -57.894 -12.353 97.722 1.00 64.06 72 ALA A CA 1
ATOM 590 C C . ALA A 1 72 ? -57.029 -11.398 96.884 1.00 64.06 72 ALA A C 1
ATOM 592 O O . ALA A 1 72 ? -56.211 -11.859 96.090 1.00 64.06 72 ALA A O 1
ATOM 593 N N . ILE A 1 73 ? -57.119 -10.083 97.120 1.00 65.69 73 ILE A N 1
ATOM 594 C CA . ILE A 1 73 ? -56.291 -9.059 96.454 1.00 65.69 73 ILE A CA 1
ATOM 595 C C . ILE A 1 73 ? -54.793 -9.324 96.682 1.00 65.69 73 ILE A C 1
ATOM 597 O O . ILE A 1 73 ? -53.980 -9.169 95.770 1.00 65.69 73 ILE A O 1
ATOM 601 N N . LYS A 1 74 ? -54.408 -9.783 97.879 1.00 66.06 74 LYS A N 1
ATOM 602 C CA . LYS A 1 74 ? -53.024 -10.161 98.195 1.00 66.06 74 LYS A CA 1
ATOM 603 C C . LYS A 1 74 ? -52.554 -11.392 97.407 1.00 66.06 74 LYS A C 1
ATOM 605 O O . LYS A 1 74 ? -51.379 -11.449 97.048 1.00 66.06 74 LYS A O 1
ATOM 610 N N . TYR A 1 75 ? -53.443 -12.341 97.111 1.00 58.91 75 TYR A N 1
ATOM 611 C CA . TYR A 1 75 ? -53.153 -13.506 96.264 1.00 58.91 75 TYR A CA 1
ATOM 612 C C . TYR A 1 75 ? -53.073 -13.155 94.772 1.00 58.91 75 TYR A C 1
ATOM 614 O O . TYR A 1 75 ? -52.174 -13.649 94.093 1.00 58.91 75 TYR A O 1
ATOM 622 N N . PHE A 1 76 ? -53.917 -12.242 94.285 1.00 56.62 76 PHE A N 1
ATOM 623 C CA . PHE A 1 76 ? -53.874 -11.746 92.900 1.00 56.62 76 PHE A CA 1
ATOM 624 C C . PHE A 1 76 ? -52.608 -10.948 92.567 1.00 56.62 76 PHE A C 1
ATOM 626 O O . PHE A 1 76 ? -52.223 -10.841 91.409 1.00 56.62 76 PHE A O 1
ATOM 633 N N . ARG A 1 77 ? -51.909 -10.419 93.576 1.00 56.47 77 ARG A N 1
ATOM 634 C CA . ARG A 1 77 ? -50.635 -9.713 93.385 1.00 56.47 77 ARG A CA 1
ATOM 635 C C . ARG A 1 77 ? -49.460 -10.642 93.048 1.00 56.47 77 ARG A C 1
ATOM 637 O O . ARG A 1 77 ? -48.338 -10.155 92.921 1.00 56.47 77 ARG A O 1
ATOM 644 N N . LYS A 1 78 ? -49.669 -11.962 92.933 1.00 53.72 78 LYS A N 1
ATOM 645 C CA . LYS A 1 78 ? -48.624 -12.888 92.477 1.00 53.72 78 LYS A CA 1
ATOM 646 C C . LYS A 1 78 ? -48.555 -12.895 90.940 1.00 53.72 78 LYS A C 1
ATOM 648 O O . LYS A 1 78 ? -49.496 -13.344 90.292 1.00 53.72 78 LYS A O 1
ATOM 653 N N . PRO A 1 79 ? -47.449 -12.413 90.345 1.00 54.34 79 PRO A N 1
ATOM 654 C CA . PRO A 1 79 ? -47.364 -12.107 88.925 1.00 54.34 79 PRO A CA 1
ATOM 655 C C . PRO A 1 79 ? -46.981 -13.364 88.137 1.00 54.34 79 PRO A C 1
ATOM 657 O O . PRO A 1 79 ? -45.808 -13.587 87.853 1.00 54.34 79 PRO A O 1
ATOM 660 N N . HIS A 1 80 ? -47.942 -14.217 87.788 1.00 54.22 80 HIS A N 1
ATOM 661 C CA . HIS A 1 80 ? -47.642 -15.366 86.921 1.00 54.22 80 HIS A CA 1
ATOM 662 C C . HIS A 1 80 ? -47.685 -15.030 85.419 1.00 54.22 80 HIS A C 1
ATOM 664 O O . HIS A 1 80 ? -46.991 -15.687 84.650 1.00 54.22 80 HIS A O 1
ATOM 670 N N . GLY A 1 81 ? -48.370 -13.953 85.009 1.00 55.53 81 GLY A N 1
ATOM 671 C CA . GLY A 1 81 ? -48.361 -13.471 83.616 1.00 55.53 81 GLY A CA 1
ATOM 672 C C . GLY A 1 81 ? -47.137 -12.626 83.226 1.00 55.53 81 GLY A C 1
ATOM 673 O O . GLY A 1 81 ? -46.744 -12.608 82.064 1.00 55.53 81 GLY A O 1
ATOM 674 N N . TYR A 1 82 ? -46.481 -11.974 84.193 1.00 59.69 82 TYR A N 1
ATOM 675 C CA . TYR A 1 82 ? -45.362 -11.061 83.914 1.00 59.69 82 TYR A CA 1
ATOM 676 C C . TYR A 1 82 ? -44.113 -11.806 83.426 1.00 59.69 82 TYR A C 1
ATOM 678 O O . TYR A 1 82 ? -43.421 -11.335 82.534 1.00 59.69 82 TYR A O 1
ATOM 686 N N . VAL A 1 83 ? -43.872 -13.016 83.940 1.00 67.00 83 VAL A N 1
ATOM 687 C CA . VAL A 1 83 ? -42.666 -13.796 83.618 1.00 67.00 83 VAL A CA 1
ATOM 688 C C . VAL A 1 83 ? -42.650 -14.250 82.156 1.00 67.00 83 VAL A C 1
ATOM 690 O O . VAL A 1 83 ? -41.606 -14.196 81.516 1.00 67.00 83 VAL A O 1
ATOM 693 N N . GLN A 1 84 ? -43.793 -14.662 81.596 1.00 67.69 84 GLN A N 1
ATOM 694 C CA . GLN A 1 84 ? -43.863 -15.072 80.186 1.00 67.69 84 GLN A CA 1
ATOM 695 C C . GLN A 1 84 ? -43.730 -13.880 79.235 1.00 67.69 84 GLN A C 1
ATOM 697 O O . GLN A 1 84 ? -43.090 -13.987 78.192 1.00 67.69 84 GLN A O 1
ATOM 702 N N . GLN A 1 85 ? -44.301 -12.733 79.601 1.00 69.94 85 GLN A N 1
ATOM 703 C CA . GLN A 1 85 ? -44.221 -11.520 78.793 1.00 69.94 85 GLN A CA 1
ATOM 704 C C . GLN A 1 85 ? -42.815 -10.902 78.835 1.00 69.94 85 GLN A C 1
ATOM 706 O O . GLN A 1 85 ? -42.301 -10.467 77.809 1.00 69.94 85 GLN A O 1
ATOM 711 N N . GLU A 1 86 ? -42.159 -10.939 79.994 1.00 75.75 86 GLU A N 1
ATOM 712 C CA . GLU A 1 86 ? -40.770 -10.515 80.175 1.00 75.75 86 GLU A CA 1
ATOM 713 C C . GLU A 1 86 ? -39.795 -11.449 79.439 1.00 75.75 86 GLU A C 1
ATOM 715 O O . GLU A 1 86 ? -38.868 -10.973 78.789 1.00 75.75 86 GLU A O 1
ATOM 720 N N . GLN A 1 87 ? -40.058 -12.762 79.422 1.00 77.75 87 GLN A N 1
ATOM 721 C CA . GLN A 1 87 ? -39.314 -13.716 78.589 1.00 77.75 87 GLN A CA 1
ATOM 722 C C . GLN A 1 87 ? -39.507 -13.465 77.088 1.00 77.75 87 GLN A C 1
ATOM 724 O O . GLN A 1 87 ? -38.537 -13.526 76.335 1.00 77.75 87 GLN A O 1
ATOM 729 N N . ALA A 1 88 ? -40.729 -13.163 76.638 1.00 72.06 88 ALA A N 1
ATOM 730 C CA . ALA A 1 88 ? -40.996 -12.845 75.236 1.00 72.06 88 ALA A CA 1
ATOM 731 C C . ALA A 1 88 ? -40.312 -11.536 74.800 1.00 72.06 88 ALA A C 1
ATOM 733 O O . ALA A 1 88 ? -39.754 -11.471 73.706 1.00 72.06 88 ALA A O 1
ATOM 734 N N . LEU A 1 89 ? -40.304 -10.516 75.665 1.00 74.69 89 LEU A N 1
ATOM 735 C CA . LEU A 1 89 ? -39.583 -9.264 75.425 1.00 74.69 89 LEU A CA 1
ATOM 736 C C . LEU A 1 89 ? -38.066 -9.484 75.387 1.00 74.69 89 LEU A C 1
ATOM 738 O O . LEU A 1 89 ? -37.423 -9.023 74.452 1.00 74.69 89 LEU A O 1
ATOM 742 N N . GLN A 1 90 ? -37.508 -10.272 76.310 1.00 86.44 90 GLN A N 1
ATOM 743 C CA . GLN A 1 90 ? -36.084 -10.629 76.288 1.00 86.44 90 GLN A CA 1
ATOM 744 C C . GLN A 1 90 ? -35.682 -11.400 75.024 1.00 86.44 90 GLN A C 1
ATOM 746 O O . GLN A 1 90 ? -34.605 -11.167 74.482 1.00 86.44 90 GLN A O 1
ATOM 751 N N . GLN A 1 91 ? -36.533 -12.307 74.534 1.00 84.25 91 GLN A N 1
ATOM 752 C CA . GLN A 1 91 ? -36.284 -13.017 73.274 1.00 84.25 91 GLN A CA 1
ATOM 753 C C . GLN A 1 91 ? -36.321 -12.074 72.068 1.00 84.25 91 GLN A C 1
ATOM 755 O O . GLN A 1 91 ? -35.528 -12.240 71.141 1.00 84.25 91 GLN A O 1
ATOM 760 N N . LEU A 1 92 ? -37.223 -11.088 72.076 1.00 81.12 92 LEU A N 1
ATOM 761 C CA . LEU A 1 92 ? -37.308 -10.080 71.024 1.00 81.12 92 LEU A CA 1
ATOM 762 C C . LEU A 1 92 ? -36.081 -9.158 71.032 1.00 81.12 92 LEU A C 1
ATOM 764 O O . LEU A 1 92 ? -35.508 -8.918 69.972 1.00 81.12 92 LEU A O 1
ATOM 768 N N . ASP A 1 93 ? -35.647 -8.706 72.210 1.00 84.69 93 ASP A N 1
ATOM 769 C CA . ASP A 1 93 ? -34.440 -7.890 72.370 1.00 84.69 93 ASP A CA 1
ATOM 770 C C . ASP A 1 93 ? -33.195 -8.661 71.923 1.00 84.69 93 ASP A C 1
ATOM 772 O O . ASP A 1 93 ? -32.412 -8.145 71.130 1.00 84.69 93 ASP A O 1
ATOM 776 N N . GLN A 1 94 ? -33.054 -9.936 72.307 1.00 85.25 94 GLN A N 1
ATOM 777 C CA . GLN A 1 94 ? -31.969 -10.784 71.799 1.00 85.25 94 GLN A CA 1
ATOM 778 C C . GLN A 1 94 ? -32.015 -10.953 70.278 1.00 85.25 94 GLN A C 1
ATOM 780 O O . GLN A 1 94 ? -30.970 -10.964 69.629 1.00 85.25 94 GLN A O 1
ATOM 785 N N . ALA A 1 95 ? -33.204 -11.104 69.691 1.00 79.69 95 ALA A N 1
ATOM 786 C CA . ALA A 1 95 ? -33.343 -11.218 68.244 1.00 79.69 95 ALA A CA 1
ATOM 787 C C . ALA A 1 95 ? -32.962 -9.909 67.530 1.00 79.69 95 ALA A C 1
ATOM 789 O O . ALA A 1 95 ? -32.324 -9.957 66.477 1.00 79.69 95 ALA A O 1
ATOM 790 N N . LEU A 1 96 ? -33.306 -8.753 68.104 1.00 74.88 96 LEU A N 1
ATOM 791 C CA . LEU A 1 96 ? -32.918 -7.436 67.595 1.00 74.88 96 LEU A CA 1
ATOM 792 C C . LEU A 1 96 ? -31.404 -7.211 67.716 1.00 74.88 96 LEU A C 1
ATOM 794 O O . LEU A 1 96 ? -30.761 -6.879 66.718 1.00 74.88 96 LEU A O 1
ATOM 798 N N . GLU A 1 97 ? -30.813 -7.513 68.875 1.00 84.31 97 GLU A N 1
ATOM 799 C CA . GLU A 1 97 ? -29.363 -7.438 69.102 1.00 84.31 97 GLU A CA 1
ATOM 800 C C . GLU A 1 97 ? -28.571 -8.359 68.161 1.00 84.31 97 GLU A C 1
ATOM 802 O O . GLU A 1 97 ? -27.450 -8.034 67.774 1.00 84.31 97 GLU A O 1
ATOM 807 N N . GLN A 1 98 ? -29.138 -9.498 67.748 1.00 83.75 98 GLN A N 1
ATOM 808 C CA . GLN A 1 98 ? -28.516 -10.385 66.758 1.00 83.75 98 GLN A CA 1
ATOM 809 C C . GLN A 1 98 ? -28.616 -9.857 65.317 1.00 83.75 98 GLN A C 1
ATOM 811 O O . GLN A 1 98 ? -27.756 -10.168 64.486 1.00 83.75 98 GLN A O 1
ATOM 816 N N . GLN A 1 99 ? -29.632 -9.054 64.985 1.00 85.12 99 GLN A N 1
ATOM 817 C CA . GLN A 1 99 ? -29.780 -8.489 63.639 1.00 85.12 99 GLN A CA 1
ATOM 818 C C . GLN A 1 99 ? -28.929 -7.239 63.410 1.00 85.12 99 GLN A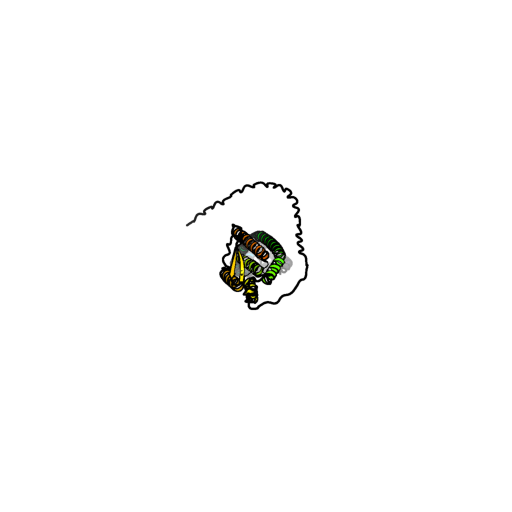 C 1
ATOM 820 O O . GLN A 1 99 ? -28.387 -7.079 62.312 1.00 85.12 99 GLN A O 1
ATOM 825 N N . ASP A 1 100 ? -28.735 -6.405 64.430 1.00 86.00 100 ASP A N 1
ATOM 826 C CA . ASP A 1 100 ? -27.901 -5.200 64.358 1.00 86.00 100 ASP A CA 1
ATOM 827 C C . ASP A 1 100 ? -26.483 -5.421 63.792 1.00 86.00 100 ASP A C 1
ATOM 829 O O . ASP A 1 100 ? -26.107 -4.711 62.852 1.00 86.00 100 ASP A O 1
ATOM 833 N N . PRO A 1 101 ? -25.687 -6.418 64.234 1.00 87.94 101 PRO A N 1
ATOM 834 C CA . PRO A 1 101 ? -24.363 -6.654 63.662 1.00 87.94 101 PRO A CA 1
ATOM 835 C C . PRO A 1 101 ? -24.441 -7.087 62.195 1.00 87.94 101 PRO A C 1
ATOM 837 O O . PRO A 1 101 ? -23.557 -6.754 61.408 1.00 87.94 101 PRO A O 1
ATOM 840 N N . THR A 1 102 ? -25.510 -7.780 61.797 1.00 85.56 102 THR A N 1
ATOM 841 C CA . THR A 1 102 ? -25.727 -8.188 60.402 1.00 85.56 102 THR A CA 1
ATOM 842 C C . THR A 1 102 ? -26.020 -6.968 59.526 1.00 85.56 102 THR A C 1
ATOM 844 O O . THR A 1 102 ? -25.469 -6.831 58.431 1.00 85.56 102 THR A O 1
ATOM 847 N N . ILE A 1 103 ? -26.835 -6.034 60.025 1.00 83.50 103 ILE A N 1
ATOM 848 C CA . ILE A 1 103 ? -27.126 -4.761 59.356 1.00 83.50 103 ILE A CA 1
ATOM 849 C C . ILE A 1 103 ? -25.853 -3.908 59.248 1.00 83.50 103 ILE A C 1
ATOM 851 O O . ILE A 1 103 ? -25.558 -3.381 58.170 1.00 83.50 103 ILE A O 1
ATOM 855 N N . GLU A 1 104 ? -25.061 -3.812 60.319 1.00 89.25 104 GLU A N 1
ATOM 856 C CA . GLU A 1 104 ? -23.782 -3.092 60.312 1.00 89.25 104 GLU A CA 1
ATOM 857 C C . GLU A 1 104 ? -22.754 -3.723 59.360 1.00 89.25 104 GLU A C 1
ATOM 859 O O . GLU A 1 104 ? -22.040 -3.001 58.666 1.00 89.25 104 GLU A O 1
ATOM 864 N N . GLN A 1 105 ? -22.722 -5.053 59.221 1.00 89.75 105 GLN A N 1
ATOM 865 C CA . GLN A 1 105 ? -21.862 -5.742 58.248 1.00 89.75 105 GLN A CA 1
ATOM 866 C C . GLN A 1 105 ? -22.314 -5.556 56.788 1.00 89.75 105 GLN A C 1
ATOM 868 O O . GLN A 1 105 ? -21.485 -5.556 55.870 1.00 89.75 105 GLN A O 1
ATOM 873 N N . LEU A 1 106 ? -23.612 -5.359 56.535 1.00 88.88 106 LEU A N 1
ATOM 874 C CA . LEU A 1 106 ? -24.140 -5.135 55.185 1.00 88.88 106 LEU A CA 1
ATOM 875 C C . LEU A 1 106 ? -23.875 -3.713 54.667 1.00 88.88 106 LEU A C 1
ATOM 877 O O . LEU A 1 106 ? -23.636 -3.539 53.467 1.00 88.88 106 LEU A O 1
ATOM 881 N N . LYS A 1 107 ? -23.850 -2.700 55.543 1.00 91.44 107 LYS A N 1
ATOM 882 C CA . LYS A 1 107 ? -23.546 -1.302 55.178 1.00 91.44 107 LYS A CA 1
ATOM 883 C C . LYS A 1 107 ? -22.253 -1.138 54.356 1.00 91.44 107 LYS A C 1
ATOM 885 O O . LYS A 1 107 ? -22.341 -0.551 53.272 1.00 91.44 107 LYS A O 1
ATOM 890 N N . PRO A 1 108 ? -21.074 -1.651 54.771 1.00 91.50 108 PRO A N 1
ATOM 891 C CA . PRO A 1 108 ? -19.837 -1.510 54.002 1.00 91.50 108 PRO A CA 1
ATOM 892 C C . PRO A 1 108 ? -19.870 -2.275 52.671 1.00 91.50 108 PRO A C 1
ATOM 894 O O . PRO A 1 108 ? -19.243 -1.861 51.698 1.00 91.50 108 PRO A O 1
ATOM 897 N N . SER A 1 109 ? -20.616 -3.378 52.589 1.00 88.88 109 SER A N 1
ATOM 898 C CA . SER A 1 109 ? -20.801 -4.106 51.327 1.00 88.88 109 SER A CA 1
ATOM 899 C C . SER A 1 109 ? -21.634 -3.289 50.336 1.00 88.88 109 SER A C 1
ATOM 901 O O . SER A 1 109 ? -21.302 -3.201 49.153 1.00 88.88 109 SER A O 1
ATOM 903 N N . LEU A 1 110 ? -22.675 -2.613 50.825 1.00 87.75 110 LEU A N 1
ATOM 904 C CA . LEU A 1 110 ? -23.537 -1.762 50.010 1.00 87.75 110 LEU A CA 1
ATOM 905 C C . LEU A 1 110 ? -22.810 -0.492 49.538 1.00 87.75 110 LEU A C 1
ATOM 907 O O . LEU A 1 110 ? -22.998 -0.068 48.396 1.00 87.75 110 LEU A O 1
ATOM 911 N N . THR A 1 111 ? -21.938 0.094 50.365 1.00 92.25 111 THR A N 1
ATOM 912 C CA . THR A 1 111 ? -21.092 1.222 49.940 1.00 92.25 111 THR A CA 1
ATOM 913 C C . THR A 1 111 ? -20.069 0.803 48.885 1.00 92.25 111 THR A C 1
ATOM 915 O O . THR A 1 111 ? -19.957 1.498 47.874 1.00 92.25 111 THR A O 1
ATOM 918 N N . LYS A 1 112 ? -19.413 -0.359 49.037 1.00 89.06 112 LYS A N 1
ATOM 919 C CA . LYS A 1 112 ? -18.522 -0.938 48.009 1.00 89.06 112 LYS A CA 1
ATOM 920 C C . LYS A 1 112 ? -19.246 -1.199 46.686 1.00 89.06 112 LYS A C 1
ATOM 922 O O . LYS A 1 112 ? -18.714 -0.921 45.615 1.00 89.06 112 LYS A O 1
ATOM 927 N N . LEU A 1 113 ? -20.479 -1.701 46.737 1.00 84.81 113 LEU A N 1
ATOM 928 C CA . LEU A 1 113 ? -21.265 -1.945 45.527 1.00 84.81 113 LEU A CA 1
ATOM 929 C C . LEU A 1 113 ? -21.663 -0.631 44.835 1.00 84.81 113 LEU A C 1
ATOM 931 O O . LEU A 1 113 ? -21.617 -0.534 43.609 1.00 84.81 113 LEU A O 1
ATOM 935 N N . ARG A 1 114 ? -21.996 0.412 45.608 1.00 89.31 114 ARG A N 1
ATOM 936 C CA . ARG A 1 114 ? -22.268 1.754 45.066 1.00 89.31 114 ARG A CA 1
ATOM 937 C C . ARG A 1 114 ? -21.036 2.377 44.411 1.00 89.31 114 ARG A C 1
ATOM 939 O O . ARG A 1 114 ? -21.180 2.957 43.334 1.00 89.31 114 ARG A O 1
ATOM 946 N N . SER A 1 115 ? -19.853 2.255 45.018 1.00 89.69 115 SER A N 1
ATOM 947 C CA . SER A 1 115 ? -18.614 2.770 44.422 1.00 89.69 115 SER A CA 1
ATOM 948 C C . SER A 1 115 ? -18.267 2.025 43.132 1.00 89.69 115 SER A C 1
ATOM 950 O O . SER A 1 115 ? -18.065 2.670 42.105 1.00 89.69 115 SER A O 1
ATOM 952 N N . ALA A 1 116 ? -18.342 0.690 43.129 1.00 80.38 116 ALA A N 1
ATOM 953 C CA . ALA A 1 116 ? -18.118 -0.120 41.929 1.00 80.38 116 ALA A CA 1
ATOM 954 C C . ALA A 1 116 ? -19.092 0.241 40.788 1.00 80.38 116 ALA A C 1
ATOM 956 O O . ALA A 1 116 ? -18.712 0.310 39.619 1.00 80.38 116 ALA A O 1
ATOM 957 N N . LEU A 1 117 ? -20.355 0.537 41.109 1.00 84.12 117 LEU A N 1
ATOM 958 C CA . LEU A 1 117 ? -21.350 0.948 40.116 1.00 84.12 117 LEU A CA 1
ATOM 959 C C . LEU A 1 117 ? -21.061 2.339 39.522 1.00 84.12 117 LEU A C 1
ATOM 961 O O . LEU A 1 117 ? -21.336 2.574 38.341 1.00 84.12 117 LEU A O 1
ATOM 965 N N . LEU A 1 118 ? -20.502 3.264 40.307 1.00 91.00 118 LEU A N 1
ATOM 966 C CA . LEU A 1 118 ? -20.049 4.572 39.820 1.00 91.00 118 LEU A CA 1
ATOM 967 C C . LEU A 1 118 ? -18.817 4.450 38.914 1.00 91.00 118 LEU A C 1
ATOM 969 O O . LEU A 1 118 ? -18.768 5.095 37.861 1.00 91.00 118 LEU A O 1
ATOM 973 N N . GLU A 1 119 ? -17.866 3.588 39.269 1.00 87.44 119 GLU A N 1
ATOM 974 C CA . GLU A 1 119 ? -16.709 3.271 38.425 1.00 87.44 119 GLU A CA 1
ATOM 975 C C . GLU A 1 119 ? -17.153 2.656 37.096 1.00 87.44 119 GLU A C 1
ATOM 977 O O . GLU A 1 119 ? -16.775 3.146 36.034 1.00 87.44 119 GLU A O 1
ATOM 982 N N . LEU A 1 120 ? -18.061 1.674 37.127 1.00 81.62 120 LEU A N 1
ATOM 983 C CA . LEU A 1 120 ? -18.604 1.049 35.919 1.00 81.62 120 LEU A CA 1
ATOM 984 C C . LEU A 1 120 ? -19.302 2.071 35.004 1.00 81.62 120 LEU A C 1
ATOM 986 O O . LEU A 1 120 ? -19.129 2.046 33.782 1.00 81.62 120 LEU A O 1
ATOM 990 N N . LYS A 1 121 ? -20.074 3.005 35.576 1.00 87.00 121 LYS A N 1
ATOM 991 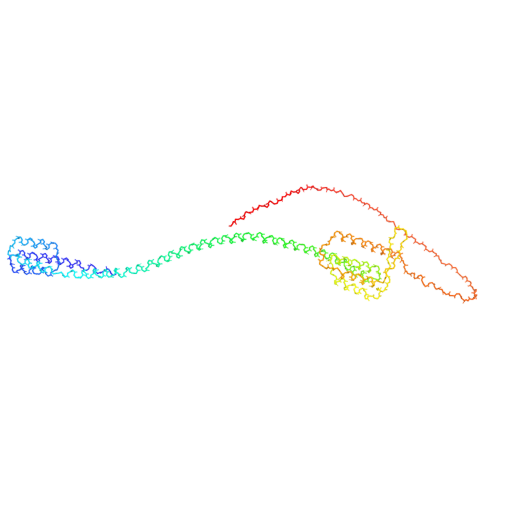C CA . LYS A 1 121 ? -20.698 4.105 34.816 1.00 87.00 121 LYS A CA 1
ATOM 992 C C . LYS A 1 121 ? -19.653 5.008 34.159 1.00 87.00 121 LYS A C 1
ATOM 994 O O . LYS A 1 121 ? -19.838 5.410 33.007 1.00 87.00 121 LYS A O 1
ATOM 999 N N . SER A 1 122 ? -18.568 5.302 34.867 1.00 87.75 122 SER A N 1
ATOM 1000 C CA . SER A 1 122 ? -17.469 6.135 34.371 1.00 87.75 122 SER A CA 1
ATOM 1001 C C . SER A 1 122 ? -16.716 5.435 33.237 1.00 87.75 122 SER A C 1
ATOM 1003 O O . SER A 1 122 ? -16.555 6.015 32.163 1.00 87.75 122 SER A O 1
ATOM 1005 N N . SER A 1 123 ? -16.392 4.150 33.403 1.00 81.75 123 SER A N 1
ATOM 1006 C CA . SER A 1 123 ? -15.783 3.301 32.370 1.00 81.75 123 SER A CA 1
ATOM 1007 C C . SER A 1 123 ? -16.668 3.167 31.130 1.00 81.75 123 SER A C 1
ATOM 1009 O O . SER A 1 123 ? -16.188 3.292 30.005 1.00 81.75 123 SER A O 1
ATOM 1011 N N . LYS A 1 124 ? -17.988 3.008 31.300 1.00 85.88 124 LYS A N 1
ATOM 1012 C CA . LYS A 1 124 ? -18.947 3.007 30.182 1.00 85.88 124 LYS A CA 1
ATOM 1013 C C . LYS A 1 124 ? -18.928 4.329 29.408 1.00 85.88 124 LYS A C 1
ATOM 1015 O O . LYS A 1 124 ? -18.985 4.320 28.178 1.00 85.88 124 LYS A O 1
ATOM 1020 N N . LYS A 1 125 ? -18.866 5.467 30.108 1.00 92.00 125 LYS A N 1
ATOM 1021 C CA . LYS A 1 125 ? -18.770 6.793 29.478 1.00 92.00 125 LYS A CA 1
ATOM 1022 C C . LYS A 1 125 ? -17.456 6.940 28.706 1.00 92.00 125 LYS A C 1
ATOM 1024 O O . LYS A 1 125 ? -17.488 7.413 27.573 1.00 92.00 125 LYS A O 1
ATOM 1029 N N . TYR A 1 126 ? -16.345 6.493 29.289 1.00 91.12 126 TYR A N 1
ATOM 1030 C CA . TYR A 1 126 ? -15.031 6.494 28.648 1.00 91.12 126 TYR A CA 1
ATOM 1031 C C . TYR A 1 126 ? -15.025 5.660 27.358 1.00 91.12 126 TYR A C 1
ATOM 1033 O O . TYR A 1 126 ? -14.733 6.199 26.294 1.00 91.12 126 TYR A O 1
ATOM 1041 N N . LEU A 1 127 ? -15.477 4.400 27.417 1.00 84.69 127 LEU A N 1
ATOM 1042 C CA . LEU A 1 127 ? -15.563 3.515 26.246 1.00 84.69 127 LEU A CA 1
ATOM 1043 C C . LEU A 1 127 ? -16.427 4.101 25.124 1.00 84.69 127 LEU A C 1
ATOM 1045 O O . LEU A 1 127 ? -16.089 3.974 23.948 1.00 84.69 127 LEU A O 1
ATOM 1049 N N . LYS A 1 128 ? -17.529 4.782 25.470 1.00 90.00 128 LYS A N 1
ATOM 1050 C CA . LYS A 1 128 ? -18.363 5.476 24.480 1.00 90.00 128 LYS A CA 1
ATOM 1051 C C . LYS A 1 128 ? -17.584 6.592 23.770 1.00 90.00 128 LYS A C 1
ATOM 1053 O O . LYS A 1 128 ? -17.737 6.741 22.562 1.00 90.00 128 LYS A O 1
ATOM 1058 N N . GLY A 1 129 ? -16.745 7.330 24.499 1.00 88.50 129 GLY A N 1
ATOM 1059 C CA . GLY A 1 129 ? -15.848 8.346 23.942 1.00 88.50 129 GLY A CA 1
ATOM 1060 C C . GLY A 1 129 ? -14.788 7.752 23.010 1.00 88.50 129 GLY A C 1
ATOM 1061 O O . GLY A 1 129 ? -14.637 8.206 21.874 1.00 88.50 129 GLY A O 1
ATOM 1062 N N . THR A 1 130 ? -14.119 6.680 23.434 1.00 87.44 130 THR A N 1
ATOM 1063 C CA . THR A 1 130 ? -13.132 5.977 22.600 1.00 87.44 130 THR A CA 1
ATOM 1064 C C . THR A 1 130 ? -13.763 5.435 21.315 1.00 87.44 130 THR A C 1
ATOM 1066 O O . THR A 1 130 ? -13.202 5.595 20.234 1.00 87.44 130 THR A O 1
ATOM 1069 N N . LEU A 1 131 ? -14.974 4.868 21.393 1.00 86.75 131 LEU A N 1
ATOM 1070 C CA . LEU A 1 131 ? -15.702 4.389 20.215 1.00 86.75 131 LEU A CA 1
ATOM 1071 C C . LEU A 1 131 ? -16.019 5.523 19.228 1.00 86.75 131 LEU A C 1
ATOM 1073 O O . LEU A 1 131 ? -15.921 5.324 18.019 1.00 86.75 131 LEU A O 1
ATOM 1077 N N . THR A 1 132 ? -16.392 6.712 19.715 1.00 92.12 132 THR A N 1
ATOM 1078 C CA . THR A 1 132 ? -16.621 7.871 18.836 1.00 92.12 132 THR A CA 1
ATOM 1079 C C . THR A 1 132 ? -15.342 8.357 18.159 1.00 92.12 132 THR A C 1
ATOM 1081 O O . THR A 1 132 ? -15.383 8.682 16.976 1.00 92.12 132 THR A O 1
ATOM 1084 N N . GLN A 1 133 ? -14.203 8.342 18.859 1.00 91.81 133 GLN A N 1
ATOM 1085 C CA . GLN A 1 133 ? -12.906 8.694 18.271 1.00 91.81 133 GLN A CA 1
ATOM 1086 C C . GLN A 1 133 ? -12.470 7.680 17.208 1.00 91.81 133 GLN A C 1
ATOM 1088 O O . GLN A 1 133 ? -12.052 8.077 16.126 1.00 91.81 133 GLN A O 1
ATOM 1093 N N . LEU A 1 134 ? -12.634 6.379 17.475 1.00 87.00 134 LEU A N 1
ATOM 1094 C CA . LEU A 1 134 ? -12.335 5.326 16.502 1.00 87.00 134 LEU A CA 1
ATOM 1095 C C . LEU A 1 134 ? -13.175 5.459 15.230 1.00 87.00 134 LEU A C 1
ATOM 1097 O O . LEU A 1 134 ? -12.637 5.312 14.138 1.00 87.00 134 LEU A O 1
ATOM 1101 N N . LYS A 1 135 ? -14.471 5.778 15.353 1.00 90.81 135 LYS A N 1
ATOM 1102 C CA . LYS A 1 135 ? -15.324 6.046 14.183 1.00 90.81 135 LYS A CA 1
ATOM 1103 C C . LYS A 1 135 ? -14.801 7.219 13.357 1.00 90.81 135 LYS A C 1
ATOM 1105 O O . LYS A 1 135 ? -14.686 7.078 12.149 1.00 90.81 135 LYS A O 1
ATOM 1110 N N . LEU A 1 136 ? -14.418 8.319 14.007 1.00 91.06 136 LEU A N 1
ATOM 1111 C CA . LEU A 1 136 ? -13.859 9.489 13.327 1.00 91.06 136 LEU A CA 1
ATOM 1112 C C . LEU A 1 136 ? -12.550 9.159 12.589 1.00 91.06 136 LEU A C 1
ATOM 1114 O O . LEU A 1 136 ? -12.370 9.569 11.448 1.00 91.06 136 LEU A O 1
ATOM 1118 N N . ILE A 1 137 ? -11.653 8.383 13.209 1.00 90.25 137 ILE A N 1
ATOM 1119 C CA . ILE A 1 137 ? -10.420 7.911 12.555 1.00 90.25 137 ILE A CA 1
ATOM 1120 C C . ILE A 1 137 ? -10.758 7.056 11.328 1.00 90.25 137 ILE A C 1
ATOM 1122 O O . ILE A 1 137 ? -10.156 7.226 10.273 1.00 90.25 137 ILE A O 1
ATOM 1126 N N . LEU A 1 138 ? -11.734 6.156 11.445 1.00 84.88 138 LEU A N 1
ATOM 1127 C CA . LEU A 1 138 ? -12.130 5.258 10.362 1.00 84.88 138 LEU A CA 1
ATOM 1128 C C . LEU A 1 138 ? -12.789 6.014 9.196 1.00 84.88 138 LEU A C 1
ATOM 1130 O O . LEU A 1 138 ? -12.523 5.702 8.036 1.00 84.88 138 LEU A O 1
ATOM 1134 N N . ASP A 1 139 ? -13.585 7.041 9.495 1.00 90.69 139 ASP A N 1
ATOM 1135 C CA . ASP A 1 139 ? -14.161 7.937 8.490 1.00 90.69 139 ASP A CA 1
ATOM 1136 C C . ASP A 1 139 ? -13.079 8.785 7.796 1.00 90.69 139 ASP A C 1
ATOM 1138 O O . ASP A 1 139 ? -13.161 8.993 6.587 1.00 90.69 139 ASP A O 1
ATOM 1142 N N . ASN A 1 140 ? -12.026 9.192 8.518 1.00 88.56 140 ASN A N 1
ATOM 1143 C CA . ASN A 1 140 ? -10.877 9.908 7.949 1.00 88.56 140 ASN A CA 1
ATOM 1144 C C . ASN A 1 140 ? -9.961 9.016 7.093 1.00 88.56 140 ASN A C 1
ATOM 1146 O O . ASN A 1 140 ? -9.368 9.511 6.144 1.00 88.56 140 ASN A O 1
ATOM 1150 N N . LEU A 1 141 ? -9.856 7.715 7.385 1.00 87.62 141 LEU A N 1
ATOM 1151 C CA . LEU A 1 141 ? -9.043 6.772 6.598 1.00 87.62 141 LEU A CA 1
ATOM 1152 C C . LEU A 1 141 ? -9.717 6.329 5.289 1.00 87.62 141 LEU A C 1
ATOM 1154 O O . LEU A 1 141 ? -9.044 5.901 4.351 1.00 87.62 141 LEU A O 1
ATOM 1158 N N . ARG A 1 142 ? -11.048 6.415 5.201 1.00 91.00 142 ARG A N 1
ATOM 1159 C CA . ARG A 1 142 ? -11.803 6.051 3.993 1.00 91.00 142 ARG A CA 1
ATOM 1160 C C . ARG A 1 142 ? -11.404 6.856 2.740 1.00 91.00 142 ARG A C 1
ATOM 1162 O O . ARG A 1 142 ? -11.175 6.216 1.713 1.00 91.00 142 ARG A O 1
ATOM 1169 N N . PRO A 1 143 ? -11.293 8.200 2.766 1.00 90.62 143 PRO A N 1
ATOM 1170 C CA . PRO A 1 143 ? -10.855 8.956 1.592 1.00 90.62 143 PRO A CA 1
ATOM 1171 C C . PRO A 1 143 ? -9.419 8.614 1.175 1.00 90.62 143 PRO A C 1
ATOM 1173 O O . PRO A 1 143 ? -9.151 8.539 -0.022 1.00 90.62 143 PRO A O 1
ATOM 1176 N N . ASP A 1 144 ? -8.521 8.331 2.125 1.00 88.69 144 ASP A N 1
ATOM 1177 C CA . ASP A 1 144 ? -7.148 7.908 1.817 1.00 88.69 144 ASP A CA 1
ATOM 1178 C C . ASP A 1 144 ? -7.135 6.568 1.067 1.00 88.69 144 ASP A C 1
ATOM 1180 O O . ASP A 1 144 ? -6.416 6.403 0.078 1.00 88.69 144 ASP A O 1
ATOM 1184 N N . GLN A 1 145 ? -7.989 5.624 1.477 1.00 90.88 145 GLN A N 1
ATOM 1185 C CA . GLN A 1 145 ? -8.165 4.351 0.776 1.00 90.88 145 GLN A CA 1
ATOM 1186 C C . GLN A 1 145 ? -8.697 4.551 -0.655 1.00 90.88 145 GLN A C 1
ATOM 1188 O O . GLN A 1 145 ? -8.218 3.907 -1.592 1.00 90.88 145 GLN A O 1
ATOM 1193 N N . GLU A 1 146 ? -9.670 5.445 -0.849 1.00 92.00 146 GLU A N 1
ATOM 1194 C CA . GLU A 1 146 ? -10.195 5.774 -2.180 1.00 92.00 146 GLU A CA 1
ATOM 1195 C C . GLU A 1 146 ? -9.146 6.463 -3.064 1.00 92.00 146 GLU A C 1
ATOM 1197 O O . GLU A 1 146 ? -9.042 6.154 -4.255 1.00 92.00 146 GLU A O 1
ATOM 1202 N N . HIS A 1 147 ? -8.340 7.359 -2.491 1.00 88.25 147 HIS A N 1
ATOM 1203 C CA . HIS A 1 147 ? -7.245 8.020 -3.193 1.00 88.25 147 HIS A CA 1
ATOM 1204 C C . HIS A 1 147 ? -6.181 7.011 -3.643 1.00 88.25 147 HIS A C 1
ATOM 1206 O O . HIS A 1 147 ? -5.785 7.011 -4.810 1.00 88.25 147 HIS A O 1
ATOM 1212 N N . LEU A 1 148 ? -5.772 6.096 -2.757 1.00 86.69 148 LEU A N 1
ATOM 1213 C CA . LEU A 1 148 ? -4.818 5.036 -3.085 1.00 86.69 148 LEU A CA 1
ATOM 1214 C C . LEU A 1 148 ? -5.339 4.132 -4.210 1.00 86.69 148 LEU A C 1
ATOM 1216 O O . LEU A 1 148 ? -4.585 3.769 -5.112 1.00 86.69 148 LEU A O 1
ATOM 1220 N N . LYS A 1 149 ? -6.636 3.805 -4.197 1.00 92.62 149 LYS A N 1
ATOM 1221 C CA . LYS A 1 149 ? -7.257 3.011 -5.261 1.00 92.62 149 LYS A CA 1
ATOM 1222 C C . LYS A 1 149 ? -7.189 3.722 -6.617 1.00 92.62 149 LYS A C 1
ATOM 1224 O O . LYS A 1 149 ? -6.758 3.111 -7.591 1.00 92.62 149 LYS A O 1
ATOM 1229 N N . LYS A 1 150 ? -7.541 5.011 -6.674 1.00 91.56 150 LYS A N 1
ATOM 1230 C CA . LYS A 1 150 ? -7.431 5.815 -7.907 1.00 91.56 150 LYS A CA 1
ATOM 1231 C C . LYS A 1 150 ? -5.989 5.906 -8.404 1.00 91.56 150 LYS A C 1
ATOM 1233 O O . LYS A 1 150 ? -5.747 5.806 -9.602 1.00 91.56 150 LYS A O 1
ATOM 1238 N N . PHE A 1 151 ? -5.030 6.061 -7.493 1.00 86.75 151 PHE A N 1
ATOM 1239 C CA . PHE A 1 151 ? -3.611 6.084 -7.838 1.00 86.75 151 PHE A CA 1
ATOM 1240 C C . PHE A 1 151 ? -3.135 4.746 -8.429 1.00 86.75 151 PHE A C 1
ATOM 1242 O O . PHE A 1 151 ? -2.421 4.730 -9.430 1.00 86.75 151 PHE A O 1
ATOM 1249 N N . LEU A 1 152 ? -3.580 3.613 -7.872 1.00 85.69 152 LEU A N 1
ATOM 1250 C CA . LEU A 1 152 ? -3.297 2.288 -8.434 1.00 85.69 152 LEU A CA 1
ATOM 1251 C C . LEU A 1 152 ? -3.907 2.102 -9.830 1.00 85.69 152 LEU A C 1
ATOM 1253 O O . LEU A 1 152 ? -3.241 1.560 -10.707 1.00 85.69 152 LEU A O 1
ATOM 1257 N N . GLU A 1 153 ? -5.134 2.573 -10.060 1.00 90.62 153 GLU A N 1
ATOM 1258 C CA . GLU A 1 153 ? -5.772 2.541 -11.386 1.00 90.62 153 GLU A CA 1
ATOM 1259 C C . GLU A 1 153 ? -4.981 3.376 -12.413 1.00 90.62 153 GLU A C 1
ATOM 1261 O O . GLU A 1 153 ? -4.752 2.927 -13.538 1.00 90.62 153 GLU A O 1
ATOM 1266 N N . GLN A 1 154 ? -4.477 4.551 -12.015 1.00 87.25 154 GLN A N 1
ATOM 1267 C CA . GLN A 1 154 ? -3.607 5.381 -12.859 1.00 87.25 154 GLN A CA 1
ATOM 1268 C C . GLN A 1 154 ? -2.276 4.689 -13.184 1.00 87.25 154 GLN A C 1
ATOM 1270 O O . GLN A 1 154 ? -1.868 4.666 -14.346 1.00 87.25 154 GLN A O 1
ATOM 1275 N N . LEU A 1 155 ? -1.620 4.081 -12.189 1.00 82.38 155 LEU A N 1
ATOM 1276 C CA . LEU A 1 155 ? -0.392 3.302 -12.389 1.00 82.38 155 LEU A CA 1
ATOM 1277 C C . LEU A 1 155 ? -0.612 2.114 -13.331 1.00 82.38 155 LEU A C 1
ATOM 1279 O O . LEU A 1 155 ? 0.227 1.844 -14.189 1.00 82.38 155 LEU A O 1
ATOM 1283 N N . GLN A 1 156 ? -1.741 1.414 -13.198 1.00 86.12 156 GLN A N 1
ATOM 1284 C CA . GLN A 1 156 ? -2.095 0.314 -14.094 1.00 86.12 156 GLN A CA 1
ATOM 1285 C C . GLN A 1 156 ? -2.271 0.795 -15.536 1.00 86.12 156 GLN A C 1
ATOM 1287 O O . GLN A 1 156 ? -1.744 0.153 -16.444 1.00 86.12 156 GLN A O 1
ATOM 1292 N N . SER A 1 157 ? -2.945 1.930 -15.750 1.00 87.75 157 SER A N 1
ATOM 1293 C CA . SER A 1 157 ? -3.073 2.535 -17.083 1.00 87.75 157 SER A CA 1
ATOM 1294 C C . SER A 1 157 ? -1.707 2.889 -17.670 1.00 87.75 157 SER A C 1
ATOM 1296 O O . SER A 1 157 ? -1.392 2.468 -18.780 1.00 87.75 157 SER A O 1
ATOM 1298 N N . ALA A 1 158 ? -0.856 3.576 -16.901 1.00 83.88 158 ALA A N 1
ATOM 1299 C CA . ALA A 1 158 ? 0.484 3.954 -17.346 1.00 83.88 158 ALA A CA 1
ATOM 1300 C C . ALA A 1 158 ? 1.349 2.731 -17.704 1.00 83.88 158 ALA A C 1
ATOM 1302 O O . ALA A 1 158 ? 2.106 2.757 -18.672 1.00 83.88 158 ALA A O 1
ATOM 1303 N N . LEU A 1 159 ? 1.212 1.629 -16.961 1.00 78.31 159 LEU A N 1
ATOM 1304 C CA . LEU A 1 159 ? 1.911 0.376 -17.247 1.00 78.31 159 LEU A CA 1
ATOM 1305 C C . LEU A 1 159 ? 1.415 -0.282 -18.543 1.00 78.31 159 LEU A C 1
ATOM 1307 O O . LEU A 1 159 ? 2.218 -0.853 -19.283 1.00 78.31 159 LEU A O 1
ATOM 1311 N N . VAL A 1 160 ? 0.114 -0.211 -18.837 1.00 89.69 160 VAL A N 1
ATOM 1312 C CA . VAL A 1 160 ? -0.443 -0.680 -20.117 1.00 89.69 160 VAL A CA 1
ATOM 1313 C C . VAL A 1 160 ? 0.106 0.149 -21.276 1.00 89.69 160 VAL A C 1
ATOM 1315 O O . VAL A 1 160 ? 0.560 -0.434 -22.262 1.00 89.69 160 VAL A O 1
ATOM 1318 N N . ASP A 1 161 ? 0.137 1.473 -21.140 1.00 87.12 161 ASP A N 1
ATOM 1319 C CA . ASP A 1 161 ? 0.683 2.372 -22.161 1.00 87.12 161 ASP A CA 1
ATOM 1320 C C . ASP A 1 161 ? 2.174 2.097 -22.396 1.00 87.12 161 ASP A C 1
ATOM 1322 O O . ASP A 1 161 ? 2.613 1.927 -23.534 1.00 87.12 161 ASP A O 1
ATOM 1326 N N . LEU A 1 162 ? 2.951 1.932 -21.322 1.00 77.75 162 LEU A N 1
ATOM 1327 C CA . LEU A 1 162 ? 4.370 1.588 -21.399 1.00 77.75 162 LEU A CA 1
ATOM 1328 C C . LEU A 1 162 ? 4.595 0.236 -22.090 1.00 77.75 162 LEU A C 1
ATOM 1330 O O . LEU A 1 162 ? 5.483 0.118 -22.932 1.00 77.75 162 LEU A O 1
ATOM 1334 N N . LYS A 1 163 ? 3.765 -0.777 -21.811 1.00 78.12 163 LYS A N 1
ATOM 1335 C CA . LYS A 1 163 ? 3.813 -2.063 -22.531 1.00 78.12 163 LYS A CA 1
ATOM 1336 C C . LYS A 1 163 ? 3.535 -1.903 -24.023 1.00 78.12 163 LYS A C 1
ATOM 1338 O O . LYS A 1 163 ? 4.188 -2.562 -24.831 1.00 78.12 163 LYS A O 1
ATOM 1343 N N . GLN A 1 164 ? 2.576 -1.057 -24.398 1.00 86.62 164 GLN A N 1
ATOM 1344 C CA . GLN A 1 164 ? 2.300 -0.781 -25.808 1.00 86.62 164 GLN A CA 1
ATOM 1345 C C . GLN A 1 164 ? 3.480 -0.086 -26.480 1.00 86.62 164 GLN A C 1
ATOM 1347 O O . GLN A 1 164 ? 3.854 -0.486 -27.580 1.00 86.62 164 GLN A O 1
ATOM 1352 N N . ILE A 1 165 ? 4.099 0.888 -25.807 1.00 81.12 165 ILE A N 1
ATOM 1353 C CA . ILE A 1 165 ? 5.312 1.550 -26.290 1.00 81.12 165 ILE A CA 1
ATOM 1354 C C . ILE A 1 165 ? 6.409 0.502 -26.497 1.00 81.12 165 ILE A C 1
ATOM 1356 O O . ILE A 1 165 ? 6.884 0.357 -27.615 1.00 81.12 165 ILE A O 1
ATOM 1360 N N . ILE A 1 166 ? 6.750 -0.316 -25.496 1.00 77.38 166 ILE A N 1
ATOM 1361 C CA . ILE A 1 166 ? 7.778 -1.366 -25.648 1.00 77.38 166 ILE A CA 1
ATOM 1362 C C . ILE A 1 166 ? 7.491 -2.262 -26.861 1.00 77.38 166 ILE A C 1
ATOM 1364 O O . ILE A 1 166 ? 8.379 -2.488 -27.681 1.00 77.38 166 ILE A O 1
ATOM 1368 N N . LYS A 1 167 ? 6.240 -2.703 -27.033 1.00 85.06 167 LYS A N 1
ATOM 1369 C CA . LYS A 1 167 ? 5.830 -3.521 -28.182 1.00 85.06 167 LYS A CA 1
ATOM 1370 C C . LYS A 1 167 ? 5.999 -2.797 -29.525 1.00 85.06 167 LYS A C 1
ATOM 1372 O O . LYS A 1 167 ? 6.298 -3.432 -30.531 1.00 85.06 167 LYS A O 1
ATOM 1377 N N . GLN A 1 168 ? 5.807 -1.479 -29.566 1.00 87.94 168 GLN A N 1
ATOM 1378 C CA . GLN A 1 168 ? 6.063 -0.669 -30.764 1.00 87.94 168 GLN A CA 1
ATOM 1379 C C . GLN A 1 168 ? 7.561 -0.532 -31.070 1.00 87.94 168 GLN A C 1
ATOM 1381 O O . GLN A 1 168 ? 7.933 -0.449 -32.240 1.00 87.94 168 GLN A O 1
ATOM 1386 N N . TRP A 1 169 ? 8.417 -0.520 -30.045 1.00 84.88 169 TRP A N 1
ATOM 1387 C CA . TRP A 1 169 ? 9.870 -0.387 -30.195 1.00 84.88 169 TRP A CA 1
ATOM 1388 C C . TRP A 1 169 ? 10.585 -1.717 -30.465 1.00 84.88 169 TRP A C 1
ATOM 1390 O O . TRP A 1 169 ? 11.652 -1.716 -31.075 1.00 84.88 169 TRP A O 1
ATOM 1400 N N . GLU A 1 170 ? 9.998 -2.852 -30.086 1.00 87.94 170 GLU A N 1
ATOM 1401 C CA . GLU A 1 170 ? 10.564 -4.194 -30.286 1.00 87.94 170 GLU A CA 1
ATOM 1402 C C . GLU A 1 170 ? 11.041 -4.464 -31.736 1.00 87.94 170 GLU A C 1
ATOM 1404 O O . GLU A 1 170 ? 12.186 -4.890 -31.910 1.00 87.94 170 GLU A O 1
ATOM 1409 N N . PRO A 1 171 ? 10.288 -4.125 -32.807 1.00 91.94 171 PRO A N 1
ATOM 1410 C CA . PRO A 1 171 ? 10.776 -4.284 -34.179 1.00 91.94 171 PRO A CA 1
ATOM 1411 C C . PRO A 1 171 ? 11.973 -3.387 -34.520 1.00 91.94 171 PRO A C 1
ATOM 1413 O O . PRO A 1 171 ? 12.802 -3.756 -35.351 1.00 91.94 171 PRO A O 1
ATOM 1416 N N . ALA A 1 172 ? 12.066 -2.195 -33.920 1.00 87.19 172 ALA A N 1
ATOM 1417 C CA . ALA A 1 172 ? 13.197 -1.295 -34.133 1.00 87.19 172 ALA A CA 1
ATOM 1418 C C . ALA A 1 172 ? 14.470 -1.854 -33.485 1.00 87.19 172 ALA A C 1
ATOM 1420 O O . ALA A 1 172 ? 15.522 -1.855 -34.123 1.00 87.19 172 ALA A O 1
ATOM 1421 N N . PHE A 1 173 ? 14.354 -2.414 -32.277 1.00 86.81 173 PHE A N 1
ATOM 1422 C CA . PHE A 1 173 ? 15.441 -3.152 -31.632 1.00 86.81 173 PHE A CA 1
ATOM 1423 C C . PHE A 1 173 ? 15.873 -4.373 -32.446 1.00 86.81 173 PHE A C 1
ATOM 1425 O O . PHE A 1 173 ? 17.067 -4.576 -32.644 1.00 86.81 173 PHE A O 1
ATOM 1432 N N . GLY A 1 174 ? 14.925 -5.143 -32.990 1.00 91.56 174 GLY A N 1
ATOM 1433 C CA . GLY A 1 174 ? 15.238 -6.272 -33.872 1.00 91.56 174 GLY A CA 1
ATOM 1434 C C . GLY A 1 174 ? 16.081 -5.859 -35.085 1.00 91.56 174 GLY A C 1
ATOM 1435 O O . GLY A 1 174 ? 17.109 -6.475 -35.359 1.00 91.56 174 GLY A O 1
ATOM 1436 N N . ARG A 1 175 ? 15.710 -4.759 -35.755 1.00 92.44 175 ARG A N 1
ATOM 1437 C CA . ARG A 1 175 ? 16.493 -4.203 -36.876 1.00 92.44 175 ARG A CA 1
ATOM 1438 C C . ARG A 1 175 ? 17.877 -3.718 -36.452 1.00 92.44 175 ARG A C 1
ATOM 1440 O O . ARG A 1 175 ? 18.835 -3.872 -37.197 1.00 92.44 175 ARG A O 1
ATOM 1447 N N . LEU A 1 176 ? 17.999 -3.132 -35.264 1.00 90.88 176 LEU A N 1
ATOM 1448 C CA . LEU A 1 176 ? 19.286 -2.687 -34.730 1.00 90.88 176 LEU A CA 1
ATOM 1449 C C . LEU A 1 176 ? 20.240 -3.869 -34.492 1.00 90.88 176 LEU A C 1
ATOM 1451 O O . LEU A 1 176 ? 21.410 -3.804 -34.861 1.00 90.88 176 LEU A O 1
ATOM 1455 N N . VAL A 1 177 ? 19.724 -4.970 -33.940 1.00 92.06 177 VAL A N 1
ATOM 1456 C CA . VAL A 1 177 ? 20.473 -6.227 -33.780 1.00 92.06 177 VAL A CA 1
ATOM 1457 C C . VAL A 1 177 ? 20.863 -6.807 -35.143 1.00 92.06 177 VAL A C 1
ATOM 1459 O O . VAL A 1 177 ? 21.986 -7.270 -35.324 1.00 92.06 177 VAL A O 1
ATOM 1462 N N . GLU A 1 178 ? 19.967 -6.750 -36.129 1.00 93.31 178 GLU A N 1
ATOM 1463 C CA . GLU A 1 178 ? 20.268 -7.164 -37.502 1.00 93.31 178 GLU A CA 1
ATOM 1464 C C . GLU A 1 178 ? 21.382 -6.305 -38.129 1.00 93.31 178 GLU A C 1
ATOM 1466 O O . GLU A 1 178 ? 22.296 -6.838 -38.759 1.00 93.31 178 GLU A O 1
ATOM 1471 N N . HIS A 1 179 ? 21.387 -4.990 -37.887 1.00 92.81 179 HIS A N 1
ATOM 1472 C CA . HIS A 1 179 ? 22.456 -4.094 -38.337 1.00 92.81 179 HIS A CA 1
ATOM 1473 C C . HIS A 1 179 ? 23.817 -4.397 -37.702 1.00 92.81 179 HIS A C 1
ATOM 1475 O O . HIS A 1 179 ? 24.832 -4.256 -38.382 1.00 92.81 179 HIS A O 1
ATOM 1481 N N . LEU A 1 180 ? 23.862 -4.868 -36.454 1.00 92.00 180 LEU A N 1
ATOM 1482 C CA . LEU A 1 180 ? 25.109 -5.349 -35.845 1.00 92.00 180 LEU A CA 1
ATOM 1483 C C . LEU A 1 180 ? 25.649 -6.623 -36.502 1.00 92.00 180 LEU A C 1
ATOM 1485 O O . LEU A 1 180 ? 26.854 -6.855 -36.488 1.00 92.00 180 LEU A O 1
ATOM 1489 N N . ARG A 1 181 ? 24.776 -7.429 -37.114 1.00 93.19 181 ARG A N 1
ATOM 1490 C CA . ARG A 1 181 ? 25.156 -8.659 -37.829 1.00 93.19 181 ARG A CA 1
ATOM 1491 C C . ARG A 1 181 ? 25.428 -8.437 -39.319 1.00 93.19 181 ARG A C 1
ATOM 1493 O O . ARG A 1 181 ? 26.019 -9.297 -39.967 1.00 93.19 181 ARG A O 1
ATOM 1500 N N . SER A 1 182 ? 25.031 -7.293 -39.874 1.00 92.94 182 SER A N 1
ATOM 1501 C CA . SER A 1 182 ? 25.222 -6.945 -41.292 1.00 92.94 182 SER A CA 1
ATOM 1502 C C . SER A 1 182 ? 26.698 -6.987 -41.704 1.00 92.94 182 SER A C 1
ATOM 1504 O O . SER A 1 182 ? 27.547 -6.539 -40.952 1.00 92.94 182 SER A O 1
ATOM 1506 N N . SER A 1 183 ? 27.025 -7.414 -42.926 1.00 90.44 183 SER A N 1
ATOM 1507 C CA . SER A 1 183 ? 28.407 -7.409 -43.448 1.00 90.44 183 SER A CA 1
ATOM 1508 C C . SER A 1 183 ? 29.030 -6.009 -43.577 1.00 90.44 183 SER A C 1
ATOM 1510 O O . SER A 1 183 ? 30.249 -5.868 -43.588 1.00 90.44 183 SER A O 1
ATOM 1512 N N . SER A 1 184 ? 28.211 -4.956 -43.653 1.00 90.19 184 SER A N 1
ATOM 1513 C CA . SER A 1 184 ? 28.692 -3.571 -43.697 1.00 90.19 184 SER A CA 1
ATOM 1514 C C . SER A 1 184 ? 29.200 -3.109 -42.328 1.00 90.19 184 SER A C 1
ATOM 1516 O O . SER A 1 184 ? 28.407 -2.920 -41.402 1.00 90.19 184 SER A O 1
ATOM 1518 N N . LEU A 1 185 ? 30.506 -2.846 -42.228 1.00 85.94 185 LEU A N 1
ATOM 1519 C CA . LEU A 1 185 ? 31.159 -2.341 -41.012 1.00 85.94 185 LEU A CA 1
ATOM 1520 C C . LEU A 1 185 ? 30.547 -1.025 -40.512 1.00 85.94 185 LEU A C 1
ATOM 1522 O O . LEU A 1 185 ? 30.382 -0.842 -39.309 1.00 85.94 185 LEU A O 1
ATOM 1526 N N . ASN A 1 186 ? 30.142 -0.142 -41.428 1.00 84.50 186 ASN A N 1
ATOM 1527 C CA . ASN A 1 186 ? 29.534 1.143 -41.080 1.00 84.50 186 ASN A CA 1
ATOM 1528 C C . ASN A 1 186 ? 28.152 0.969 -40.442 1.00 84.50 186 ASN A C 1
ATOM 1530 O O . ASN A 1 186 ? 27.838 1.653 -39.469 1.00 84.50 186 ASN A O 1
ATOM 1534 N N . LYS A 1 187 ? 27.352 0.001 -40.919 1.00 87.75 187 LYS A N 1
ATOM 1535 C CA . LYS A 1 187 ? 26.070 -0.345 -40.281 1.00 87.75 187 LYS A CA 1
ATOM 1536 C C . LYS A 1 187 ? 26.279 -0.903 -38.874 1.00 87.75 187 LYS A C 1
ATOM 1538 O O . LYS A 1 187 ? 25.544 -0.518 -37.966 1.00 87.75 187 LYS A O 1
ATOM 1543 N N . ARG A 1 188 ? 27.300 -1.747 -38.674 1.00 90.62 188 ARG A N 1
ATOM 1544 C CA . ARG A 1 188 ? 27.641 -2.279 -37.343 1.00 90.62 188 ARG A CA 1
ATOM 1545 C C . ARG A 1 188 ? 28.073 -1.175 -36.389 1.00 90.62 188 ARG A C 1
ATOM 1547 O O . ARG A 1 188 ? 27.570 -1.099 -35.274 1.00 90.62 188 ARG A O 1
ATOM 1554 N N . TRP A 1 189 ? 28.978 -0.306 -36.835 1.00 89.19 189 TRP A N 1
ATOM 1555 C CA . TRP A 1 189 ? 29.478 0.796 -36.020 1.00 89.19 189 TRP A CA 1
ATOM 1556 C C . TRP A 1 189 ? 28.365 1.777 -35.633 1.00 89.19 189 TRP A C 1
ATOM 1558 O O . TRP A 1 189 ? 28.215 2.094 -34.454 1.00 89.19 189 TRP A O 1
ATOM 1568 N N . GLY A 1 190 ? 27.525 2.185 -36.590 1.00 86.69 190 GLY A N 1
ATOM 1569 C CA . GLY A 1 190 ? 26.371 3.043 -36.312 1.00 86.69 190 GLY A CA 1
ATOM 1570 C C . GLY A 1 190 ? 25.381 2.406 -35.331 1.00 86.69 190 GLY A C 1
ATOM 1571 O O . GLY A 1 190 ? 24.909 3.068 -34.408 1.00 86.69 190 GLY A O 1
ATOM 1572 N N . ALA A 1 191 ? 25.115 1.102 -35.466 1.00 90.44 191 ALA A N 1
ATOM 1573 C CA . ALA A 1 191 ? 24.258 0.379 -34.531 1.00 90.44 191 ALA A CA 1
ATOM 1574 C C . ALA A 1 191 ? 24.860 0.297 -33.115 1.00 90.44 191 ALA A C 1
ATOM 1576 O O . ALA A 1 191 ? 24.135 0.449 -32.132 1.00 90.44 191 ALA A O 1
ATOM 1577 N N . ALA A 1 192 ? 26.178 0.108 -32.999 1.00 90.75 192 ALA A N 1
ATOM 1578 C CA . ALA A 1 192 ? 26.875 0.079 -31.715 1.00 90.75 192 ALA A CA 1
ATOM 1579 C C . ALA A 1 192 ? 26.856 1.440 -31.002 1.00 90.75 192 ALA A C 1
ATOM 1581 O O . ALA A 1 192 ? 26.575 1.490 -29.806 1.00 90.75 192 ALA A O 1
ATOM 1582 N N . LEU A 1 193 ? 27.079 2.539 -31.731 1.00 88.31 193 LEU A N 1
ATOM 1583 C CA . LEU A 1 193 ? 26.944 3.899 -31.192 1.00 88.31 193 LEU A CA 1
ATOM 1584 C C . LEU A 1 193 ? 25.519 4.183 -30.716 1.00 88.31 193 LEU A C 1
ATOM 1586 O O . LEU A 1 193 ? 25.313 4.725 -29.632 1.00 88.31 193 LEU A O 1
ATOM 1590 N N . PHE A 1 194 ? 24.518 3.769 -31.492 1.00 88.25 194 PHE A N 1
ATOM 1591 C CA . PHE A 1 194 ? 23.128 3.937 -31.084 1.00 88.25 194 PHE A CA 1
ATOM 1592 C C . PHE A 1 194 ? 22.821 3.169 -29.787 1.00 88.25 194 PHE A C 1
ATOM 1594 O O . PHE A 1 194 ? 22.173 3.710 -28.892 1.00 88.25 194 PHE A O 1
ATOM 1601 N N . LEU A 1 195 ? 23.337 1.943 -29.633 1.00 89.62 195 LEU A N 1
ATOM 1602 C CA . LEU A 1 195 ? 23.218 1.185 -28.383 1.00 89.62 195 LEU A CA 1
ATOM 1603 C C . LEU A 1 195 ? 23.931 1.855 -27.206 1.00 89.62 195 LEU A C 1
ATOM 1605 O O . LEU A 1 195 ? 23.372 1.867 -26.112 1.00 89.62 195 LEU A O 1
ATOM 1609 N N . GLU A 1 196 ? 25.113 2.441 -27.419 1.00 89.69 196 GLU A N 1
ATOM 1610 C CA . GLU A 1 196 ? 25.813 3.224 -26.392 1.00 89.69 196 GLU A CA 1
ATOM 1611 C C . GLU A 1 196 ? 24.909 4.329 -25.843 1.00 89.69 196 GLU A C 1
ATOM 1613 O O . GLU A 1 196 ? 24.782 4.500 -24.630 1.00 89.69 196 GLU A O 1
ATOM 1618 N N . ARG A 1 197 ? 24.225 5.054 -26.734 1.00 85.94 197 ARG A N 1
ATOM 1619 C CA . ARG A 1 197 ? 23.301 6.114 -26.327 1.00 85.94 197 ARG A CA 1
ATOM 1620 C C . ARG A 1 197 ? 22.099 5.574 -25.579 1.00 85.94 197 ARG A C 1
ATOM 1622 O O . ARG A 1 197 ? 21.729 6.151 -24.563 1.00 85.94 197 ARG A O 1
ATOM 1629 N N . LEU A 1 198 ? 21.522 4.455 -26.010 1.00 86.31 198 LEU A N 1
ATOM 1630 C CA . LEU A 1 198 ? 20.425 3.827 -25.269 1.00 86.31 198 LEU A CA 1
ATOM 1631 C C . LEU A 1 198 ? 20.839 3.399 -23.855 1.00 86.31 198 LEU A C 1
ATOM 1633 O O . LEU A 1 198 ? 20.032 3.513 -22.931 1.00 86.31 198 LEU A O 1
ATOM 1637 N N . VAL A 1 199 ? 22.087 2.961 -23.676 1.00 88.00 199 VAL A N 1
ATOM 1638 C CA . VAL A 1 199 ? 22.665 2.664 -22.359 1.00 88.00 199 VAL A CA 1
ATOM 1639 C C . VAL A 1 199 ? 22.834 3.937 -21.534 1.00 88.00 199 VAL A C 1
ATOM 1641 O O . VAL A 1 199 ? 22.389 3.974 -20.394 1.00 88.00 199 VAL A O 1
ATOM 1644 N N . GLN A 1 200 ? 23.377 5.013 -22.111 1.00 86.12 200 GLN A N 1
ATOM 1645 C CA . GLN A 1 200 ? 23.501 6.311 -21.427 1.00 86.12 200 GLN A CA 1
ATOM 1646 C C . GLN A 1 200 ? 22.144 6.897 -21.002 1.00 86.12 200 GLN A C 1
ATOM 1648 O O . GLN A 1 200 ? 22.068 7.648 -20.035 1.00 86.12 200 GLN A O 1
ATOM 1653 N N . CYS A 1 201 ? 21.065 6.546 -21.705 1.00 79.81 201 CYS A N 1
ATOM 1654 C CA . CYS A 1 201 ? 19.698 6.935 -21.356 1.00 79.81 201 CYS A CA 1
ATOM 1655 C C . CYS A 1 201 ? 19.038 6.021 -20.313 1.00 79.81 201 CYS A C 1
ATOM 1657 O O . CYS A 1 201 ? 17.859 6.212 -20.017 1.00 79.81 201 CYS A O 1
ATOM 1659 N N . ASN A 1 202 ? 19.732 4.985 -19.827 1.00 82.94 202 ASN A N 1
ATOM 1660 C CA . ASN A 1 202 ? 19.169 3.910 -19.006 1.00 82.94 202 ASN A CA 1
ATOM 1661 C C . ASN A 1 202 ? 17.949 3.214 -19.649 1.00 82.94 202 ASN A C 1
ATOM 1663 O O . ASN A 1 202 ? 17.085 2.684 -18.952 1.00 82.94 202 ASN A O 1
ATOM 1667 N N . ILE A 1 203 ? 17.858 3.211 -20.986 1.00 82.19 203 ILE A N 1
ATOM 1668 C CA . ILE A 1 203 ? 16.776 2.529 -21.718 1.00 82.19 203 ILE A CA 1
ATOM 1669 C C . ILE A 1 203 ? 17.076 1.030 -21.819 1.00 82.19 203 ILE A C 1
ATOM 1671 O O . ILE A 1 203 ? 16.167 0.204 -21.748 1.00 82.19 203 ILE A O 1
ATOM 1675 N N . VAL A 1 204 ? 18.353 0.675 -21.984 1.00 86.38 204 VAL A N 1
ATOM 1676 C CA . VAL A 1 204 ? 18.826 -0.710 -22.078 1.00 86.38 204 VAL A CA 1
ATOM 1677 C C . VAL A 1 204 ? 19.909 -0.931 -21.033 1.00 86.38 204 VAL A C 1
ATOM 1679 O O . VAL A 1 204 ? 20.776 -0.083 -20.846 1.00 86.38 204 VAL A O 1
ATOM 1682 N N . SER A 1 205 ? 19.882 -2.084 -20.364 1.00 90.62 205 SER A N 1
ATOM 1683 C CA . SER A 1 205 ? 20.925 -2.444 -19.401 1.00 90.62 205 SER A CA 1
ATOM 1684 C C . SER A 1 205 ? 22.291 -2.547 -20.082 1.00 90.62 205 SER A C 1
ATOM 1686 O O . SER A 1 205 ? 22.397 -3.189 -21.136 1.00 90.62 205 SER A O 1
ATOM 1688 N N . VAL A 1 206 ? 23.330 -2.035 -19.421 1.00 91.06 206 VAL A N 1
ATOM 1689 C CA . VAL A 1 206 ? 24.731 -2.130 -19.861 1.00 91.06 206 VAL A CA 1
ATOM 1690 C C . VAL A 1 206 ? 25.096 -3.580 -20.207 1.00 91.06 206 VAL A C 1
ATOM 1692 O O . VAL A 1 206 ? 25.609 -3.842 -21.290 1.00 91.06 206 VAL A O 1
ATOM 1695 N N . HIS A 1 207 ? 24.734 -4.542 -19.349 1.00 90.50 207 HIS A N 1
ATOM 1696 C CA . HIS A 1 207 ? 25.051 -5.964 -19.534 1.00 90.50 207 HIS A CA 1
ATOM 1697 C C . HIS A 1 207 ? 24.467 -6.558 -20.829 1.00 90.50 207 HIS A C 1
ATOM 1699 O O . HIS A 1 207 ? 25.123 -7.347 -21.512 1.00 90.50 207 HIS A O 1
ATOM 1705 N N . CYS A 1 208 ? 23.231 -6.198 -21.192 1.00 91.12 208 CYS A N 1
ATOM 1706 C CA . CYS A 1 208 ? 22.614 -6.688 -22.428 1.00 91.12 208 CYS A CA 1
ATOM 1707 C C . CYS A 1 208 ? 23.390 -6.206 -23.659 1.00 91.12 208 CYS A C 1
ATOM 1709 O O . CYS A 1 208 ? 23.636 -6.985 -24.579 1.00 91.12 208 CYS A O 1
ATOM 1711 N N . VAL A 1 209 ? 23.800 -4.934 -23.664 1.00 92.81 209 VAL A N 1
ATOM 1712 C CA . VAL A 1 209 ? 24.594 -4.370 -24.760 1.00 92.81 209 VAL A CA 1
ATOM 1713 C C . VAL A 1 209 ? 26.011 -4.939 -24.761 1.00 92.81 209 VAL A C 1
ATOM 1715 O O . VAL A 1 209 ? 26.524 -5.260 -25.827 1.00 92.81 209 VAL A O 1
ATOM 1718 N N . GLN A 1 210 ? 26.623 -5.144 -23.592 1.00 93.19 210 GLN A N 1
ATOM 1719 C CA . GLN A 1 210 ? 27.948 -5.756 -23.478 1.00 93.19 210 GLN A CA 1
ATOM 1720 C C . GLN A 1 210 ? 28.002 -7.148 -24.110 1.00 93.19 210 GLN A C 1
ATOM 1722 O O . GLN A 1 210 ? 28.914 -7.413 -24.892 1.00 93.19 210 GLN A O 1
ATOM 1727 N N . ASN A 1 211 ? 27.013 -8.005 -23.836 1.00 94.31 211 ASN A N 1
ATOM 1728 C CA . ASN A 1 211 ? 26.938 -9.336 -24.443 1.00 94.31 211 ASN A CA 1
ATOM 1729 C C . ASN A 1 211 ? 26.841 -9.236 -25.970 1.00 94.31 211 ASN A C 1
ATOM 1731 O O . ASN A 1 211 ? 27.601 -9.879 -26.688 1.00 94.31 211 ASN A O 1
ATOM 1735 N N . LEU A 1 212 ? 25.954 -8.368 -26.460 1.00 93.62 212 LEU A N 1
ATOM 1736 C CA . LEU A 1 212 ? 25.696 -8.213 -27.889 1.00 93.62 212 LEU A CA 1
ATOM 1737 C C . LEU A 1 212 ? 26.912 -7.654 -28.648 1.00 93.62 212 LEU A C 1
ATOM 1739 O O . LEU A 1 212 ? 27.234 -8.098 -29.752 1.00 93.62 212 LEU A O 1
ATOM 1743 N N . LEU A 1 213 ? 27.616 -6.690 -28.054 1.00 93.25 213 LEU A N 1
ATOM 1744 C CA . LEU A 1 213 ? 28.851 -6.162 -28.624 1.00 93.25 213 LEU A CA 1
ATOM 1745 C C . LEU A 1 213 ? 30.005 -7.159 -28.523 1.00 93.25 213 LEU A C 1
ATOM 1747 O O . LEU A 1 213 ? 30.804 -7.212 -29.450 1.00 93.25 213 LEU A O 1
ATOM 1751 N N . SER A 1 214 ? 30.084 -7.965 -27.461 1.00 93.00 214 SER A N 1
ATOM 1752 C CA . SER A 1 214 ? 31.101 -9.022 -27.346 1.00 93.00 214 SER A CA 1
ATOM 1753 C C . SER A 1 214 ? 30.944 -10.053 -28.463 1.00 93.00 214 SER A C 1
ATOM 1755 O O . SER A 1 214 ? 31.912 -10.321 -29.170 1.00 93.00 214 SER A O 1
ATOM 1757 N N . GLU A 1 215 ? 29.715 -10.515 -28.726 1.00 93.38 215 GLU A N 1
ATOM 1758 C CA . GLU A 1 215 ? 29.419 -11.379 -29.881 1.00 93.38 215 GLU A CA 1
ATOM 1759 C C . GLU A 1 215 ? 29.852 -10.728 -31.207 1.00 93.38 215 GLU A C 1
ATOM 1761 O O . GLU A 1 215 ? 30.401 -11.386 -32.089 1.00 93.38 215 GLU A O 1
ATOM 1766 N N . THR A 1 216 ? 29.645 -9.414 -31.346 1.00 91.44 216 THR A N 1
ATOM 1767 C CA . THR A 1 216 ? 30.017 -8.664 -32.558 1.00 91.44 216 THR A CA 1
ATOM 1768 C C . THR A 1 216 ? 31.537 -8.492 -32.699 1.00 91.44 216 THR A C 1
ATOM 1770 O O . THR A 1 216 ? 32.053 -8.461 -33.816 1.00 91.44 216 THR A O 1
ATOM 1773 N N . ILE A 1 217 ? 32.268 -8.375 -31.587 1.00 91.31 217 ILE A N 1
ATOM 1774 C CA . ILE A 1 217 ? 33.736 -8.279 -31.562 1.00 91.31 217 ILE A CA 1
ATOM 1775 C C . ILE A 1 217 ? 34.373 -9.614 -31.957 1.00 91.31 217 ILE A C 1
ATOM 1777 O O . ILE A 1 217 ? 35.379 -9.617 -32.664 1.00 91.31 217 ILE A O 1
ATOM 1781 N N . GLU A 1 218 ? 33.797 -10.736 -31.532 1.00 93.00 218 GLU A N 1
ATOM 1782 C CA . GLU A 1 218 ? 34.315 -12.074 -31.840 1.00 93.00 218 GLU A CA 1
ATOM 1783 C C . GLU A 1 218 ? 34.142 -12.477 -33.315 1.00 93.00 218 GLU A C 1
ATOM 1785 O O . GLU A 1 218 ? 34.854 -13.362 -33.795 1.00 93.00 218 GLU A O 1
ATOM 1790 N N . ASP A 1 219 ? 33.257 -11.808 -34.063 1.00 92.31 219 ASP A N 1
ATOM 1791 C CA . ASP A 1 219 ? 33.106 -12.022 -35.503 1.00 92.31 219 ASP A CA 1
ATOM 1792 C C . ASP A 1 219 ? 34.429 -11.706 -36.241 1.00 92.31 219 ASP A C 1
ATOM 1794 O O . ASP A 1 219 ? 34.938 -10.590 -36.125 1.00 92.31 219 ASP A O 1
ATOM 1798 N N . PRO A 1 220 ? 34.987 -12.630 -37.050 1.00 89.31 220 PRO A N 1
ATOM 1799 C CA . PRO A 1 220 ? 36.235 -12.421 -37.788 1.00 89.31 220 PRO A CA 1
ATOM 1800 C C . PRO A 1 220 ? 36.276 -11.139 -38.631 1.00 89.31 220 PRO A C 1
ATOM 1802 O O . PRO A 1 220 ? 37.342 -10.540 -38.793 1.00 89.31 220 PRO A O 1
ATOM 1805 N N . SER A 1 221 ? 35.125 -10.703 -39.150 1.00 88.06 221 SER A N 1
ATOM 1806 C CA . SER A 1 221 ? 35.007 -9.478 -39.948 1.00 88.06 221 SER A CA 1
ATOM 1807 C C . SER A 1 221 ? 35.234 -8.195 -39.135 1.00 88.06 221 SER A C 1
ATOM 1809 O O . SER A 1 221 ? 35.546 -7.154 -39.710 1.00 88.06 221 SER A O 1
ATOM 1811 N N . SER A 1 222 ? 35.184 -8.256 -37.799 1.00 86.06 222 SER A N 1
ATOM 1812 C CA . SER A 1 222 ? 35.436 -7.120 -36.900 1.00 86.06 222 SER A CA 1
ATOM 1813 C C . SER A 1 222 ? 36.897 -6.635 -36.898 1.00 86.06 222 SER A C 1
ATOM 1815 O O . SER A 1 222 ? 37.203 -5.564 -36.366 1.00 86.06 222 SER A O 1
ATOM 1817 N N . LYS A 1 223 ? 37.822 -7.403 -37.486 1.00 88.62 223 LYS A N 1
ATOM 1818 C CA . LYS A 1 223 ? 39.232 -7.010 -37.661 1.00 88.62 223 LYS A CA 1
ATOM 1819 C C . LYS A 1 223 ? 39.455 -6.095 -38.866 1.00 88.62 223 LYS A C 1
ATOM 1821 O O . LYS A 1 223 ? 40.556 -5.587 -39.039 1.00 88.62 223 LYS A O 1
ATOM 1826 N N . ALA A 1 224 ? 38.441 -5.899 -39.707 1.00 87.50 224 ALA A N 1
ATOM 1827 C CA . ALA A 1 224 ? 38.539 -5.000 -40.844 1.00 87.50 224 ALA A CA 1
ATOM 1828 C C . ALA A 1 224 ? 38.508 -3.524 -40.403 1.00 87.50 224 ALA A C 1
ATOM 1830 O O . ALA A 1 224 ? 37.894 -3.161 -39.392 1.00 87.50 224 ALA A O 1
ATOM 1831 N N . LYS A 1 225 ? 39.183 -2.673 -41.184 1.00 86.62 225 LYS A N 1
ATOM 1832 C CA . LYS A 1 225 ? 39.286 -1.233 -40.925 1.00 86.62 225 LYS A CA 1
ATOM 1833 C C . LYS A 1 225 ? 37.981 -0.521 -41.267 1.00 86.62 225 LYS A C 1
ATOM 1835 O O . LYS A 1 225 ? 37.435 -0.701 -42.354 1.00 86.62 225 LYS A O 1
ATOM 1840 N N . VAL A 1 226 ? 37.519 0.322 -40.351 1.00 86.06 226 VAL A N 1
ATOM 1841 C CA . VAL A 1 226 ? 36.351 1.187 -40.531 1.00 86.06 226 VAL A CA 1
ATOM 1842 C C . VAL A 1 226 ? 36.805 2.541 -41.067 1.00 86.06 226 VAL A C 1
ATOM 1844 O O . VAL A 1 226 ? 37.714 3.172 -40.518 1.00 86.06 226 VAL A O 1
ATOM 1847 N N . TRP A 1 227 ? 36.146 2.999 -42.127 1.00 80.94 227 TRP A N 1
ATOM 1848 C CA . TRP A 1 227 ? 36.383 4.299 -42.745 1.00 80.94 227 TRP A CA 1
ATOM 1849 C C . TRP A 1 227 ? 35.190 5.206 -42.468 1.00 80.94 227 TRP A C 1
ATOM 1851 O O . TRP A 1 227 ? 34.059 4.869 -42.817 1.00 80.94 227 TRP A O 1
ATOM 1861 N N . LEU A 1 228 ? 35.445 6.345 -41.829 1.00 82.19 228 LEU A N 1
ATOM 1862 C CA . LEU A 1 228 ? 34.425 7.339 -41.513 1.00 82.19 228 LEU A CA 1
ATOM 1863 C C . LEU A 1 228 ? 34.560 8.516 -42.476 1.00 82.19 228 LEU A C 1
ATOM 1865 O O . LEU A 1 228 ? 35.663 9.024 -42.684 1.00 82.19 228 LEU A O 1
ATOM 1869 N N . GLY A 1 229 ? 33.442 8.937 -43.064 1.00 78.81 229 GLY A N 1
ATOM 1870 C CA . GLY A 1 229 ? 33.387 10.183 -43.820 1.00 78.81 229 GLY A CA 1
ATOM 1871 C C . GLY A 1 229 ? 33.425 11.361 -42.852 1.00 78.81 229 GLY A C 1
ATOM 1872 O O . GLY A 1 229 ? 32.671 11.381 -41.881 1.00 78.81 229 GLY A O 1
ATOM 1873 N N . LYS A 1 230 ? 34.315 12.323 -43.091 1.00 79.88 230 LYS A N 1
ATOM 1874 C CA . LYS A 1 230 ? 34.288 13.620 -42.425 1.00 79.88 230 LYS A CA 1
ATOM 1875 C C . LYS A 1 230 ? 33.684 14.624 -43.400 1.00 79.88 230 LYS A C 1
ATOM 1877 O O . LYS A 1 230 ? 34.252 14.853 -44.469 1.00 79.88 230 LYS A O 1
ATOM 1882 N N . ASP A 1 231 ? 32.550 15.202 -43.024 1.00 68.62 231 ASP A N 1
ATOM 1883 C CA . ASP A 1 231 ? 32.025 16.385 -43.698 1.00 68.62 231 ASP A CA 1
ATOM 1884 C C . ASP A 1 231 ? 32.932 17.563 -43.326 1.00 68.62 231 ASP A C 1
ATOM 1886 O O . ASP A 1 231 ? 32.849 18.102 -42.223 1.00 68.62 231 ASP A O 1
ATOM 1890 N N . ASP A 1 232 ? 33.865 17.904 -44.212 1.00 75.88 232 ASP A N 1
ATOM 1891 C CA . ASP A 1 232 ? 34.433 19.250 -44.242 1.00 75.88 232 ASP A CA 1
ATOM 1892 C C . ASP A 1 232 ? 33.578 20.088 -45.198 1.00 75.88 232 ASP A C 1
ATOM 1894 O O . ASP A 1 232 ? 33.218 19.631 -46.285 1.00 75.88 232 ASP A O 1
ATOM 1898 N N . ASP A 1 233 ? 33.269 21.322 -44.797 1.00 77.81 233 ASP A N 1
ATOM 1899 C CA . ASP A 1 233 ? 32.442 22.261 -45.571 1.00 77.81 233 ASP A CA 1
ATOM 1900 C C . ASP A 1 233 ? 33.033 22.581 -46.971 1.00 77.81 233 ASP A C 1
ATOM 1902 O O . ASP A 1 233 ? 32.344 23.114 -47.843 1.00 77.81 233 ASP A O 1
ATOM 1906 N N . ASP A 1 234 ? 34.293 22.209 -47.223 1.00 68.19 234 ASP A N 1
ATOM 1907 C CA . ASP A 1 234 ? 35.023 22.418 -48.474 1.00 68.19 234 ASP A CA 1
ATOM 1908 C C . ASP A 1 234 ? 35.006 21.179 -49.392 1.00 68.19 234 ASP A C 1
ATOM 1910 O O . ASP A 1 234 ? 35.974 20.435 -49.406 1.00 68.19 234 ASP A O 1
ATOM 1914 N N . VAL A 1 235 ? 33.938 20.996 -50.189 1.00 66.38 235 VAL A N 1
ATOM 1915 C CA . VAL A 1 235 ? 33.745 20.233 -51.470 1.00 66.38 235 VAL A CA 1
ATOM 1916 C C . VAL A 1 235 ? 34.348 18.809 -51.645 1.00 66.38 235 VAL A C 1
ATOM 1918 O O . VAL A 1 235 ? 33.882 18.060 -52.503 1.00 66.38 235 VAL A O 1
ATOM 1921 N N . GLN A 1 236 ? 35.327 18.363 -50.868 1.00 67.62 236 GLN A N 1
ATOM 1922 C CA . GLN A 1 236 ? 35.958 17.051 -50.937 1.00 67.62 236 GLN A CA 1
ATOM 1923 C C . GLN A 1 236 ? 35.690 16.295 -49.638 1.00 67.62 236 GLN A C 1
ATOM 1925 O O . GLN A 1 236 ? 36.240 16.612 -48.589 1.00 67.62 236 GLN A O 1
ATOM 1930 N N . SER A 1 237 ? 34.866 15.252 -49.723 1.00 69.44 237 SER A N 1
ATOM 1931 C CA . SER A 1 237 ? 34.662 14.303 -48.629 1.00 69.44 237 SER A CA 1
ATOM 1932 C C . SER A 1 237 ? 35.991 13.623 -48.287 1.00 69.44 237 SER A C 1
ATOM 1934 O O . SER A 1 237 ? 36.490 12.807 -49.070 1.00 69.44 237 SER A O 1
ATOM 1936 N N . VAL A 1 238 ? 36.571 13.958 -47.135 1.00 77.69 238 VAL A N 1
ATOM 1937 C CA . VAL A 1 238 ? 37.786 13.313 -46.626 1.00 77.69 238 VAL A CA 1
ATOM 1938 C C . VAL A 1 238 ? 37.372 12.097 -45.803 1.00 77.69 238 VAL A C 1
ATOM 1940 O O . VAL A 1 238 ? 36.616 12.212 -44.840 1.00 77.69 238 VAL A O 1
ATOM 1943 N N . TYR A 1 239 ? 37.880 10.919 -46.164 1.00 78.25 239 TYR A N 1
ATOM 1944 C CA . TYR A 1 239 ? 37.660 9.694 -45.397 1.00 78.25 239 TYR A CA 1
ATOM 1945 C C . TYR A 1 239 ? 38.816 9.476 -44.429 1.00 78.25 239 TYR A C 1
ATOM 1947 O O . TYR A 1 239 ? 39.982 9.462 -44.826 1.00 78.25 239 TYR A O 1
ATOM 1955 N N . ILE A 1 240 ? 38.494 9.283 -43.153 1.00 80.62 240 ILE A N 1
ATOM 1956 C CA . ILE A 1 240 ? 39.474 9.016 -42.101 1.00 80.62 240 ILE A CA 1
ATOM 1957 C C . ILE A 1 240 ? 39.345 7.549 -41.688 1.00 80.62 240 ILE A C 1
ATOM 1959 O O . ILE A 1 240 ? 38.266 7.080 -41.322 1.00 80.62 240 ILE A O 1
ATOM 1963 N N . CYS A 1 241 ? 40.460 6.815 -41.728 1.00 83.44 241 CYS A N 1
ATOM 1964 C CA . CYS A 1 241 ? 40.539 5.470 -41.162 1.00 83.44 241 CYS A CA 1
ATOM 1965 C C . CYS A 1 241 ? 40.445 5.566 -39.633 1.00 83.44 241 CYS A C 1
ATOM 1967 O O . CYS A 1 241 ? 41.382 6.028 -38.981 1.00 83.44 241 CYS A O 1
ATOM 1969 N N . ALA A 1 242 ? 39.333 5.112 -39.058 1.00 80.88 242 ALA A N 1
ATOM 1970 C CA . ALA A 1 242 ? 39.090 5.165 -37.615 1.00 80.88 242 ALA A CA 1
ATOM 1971 C C . ALA A 1 242 ? 39.777 4.021 -36.840 1.00 80.88 242 ALA A C 1
ATOM 1973 O O . ALA A 1 242 ? 39.937 4.104 -35.620 1.00 80.88 242 ALA A O 1
ATOM 1974 N N . GLY A 1 243 ? 40.224 2.982 -37.555 1.00 87.75 243 GLY A N 1
ATOM 1975 C CA . GLY A 1 243 ? 40.875 1.790 -37.009 1.00 87.75 243 GLY A CA 1
ATOM 1976 C C . GLY A 1 243 ? 40.037 0.529 -37.213 1.00 87.75 243 GLY A C 1
ATOM 1977 O O . GLY A 1 243 ? 39.074 0.533 -37.979 1.00 87.75 243 GLY A O 1
ATOM 1978 N N . ASP A 1 244 ? 40.419 -0.557 -36.545 1.00 89.44 244 ASP A N 1
ATOM 1979 C CA . ASP A 1 244 ? 39.693 -1.829 -36.619 1.00 89.44 244 ASP A CA 1
ATOM 1980 C C . ASP A 1 244 ? 38.387 -1.737 -35.816 1.00 89.44 244 ASP A C 1
ATOM 1982 O O . ASP A 1 244 ? 38.376 -1.207 -34.696 1.00 89.44 244 ASP A O 1
ATOM 1986 N N . LEU A 1 245 ? 37.293 -2.297 -36.345 1.00 87.31 245 LEU A N 1
ATOM 1987 C CA . LEU A 1 245 ? 35.979 -2.245 -35.689 1.00 87.31 245 LEU A CA 1
ATOM 1988 C C . LEU A 1 245 ? 36.030 -2.810 -34.260 1.00 87.31 245 LEU A C 1
ATOM 1990 O O . LEU A 1 245 ? 35.507 -2.196 -33.334 1.00 87.31 245 LEU A O 1
ATOM 1994 N N . SER A 1 246 ? 36.710 -3.938 -34.056 1.00 88.94 246 SER A N 1
ATOM 1995 C CA . SER A 1 246 ? 36.901 -4.562 -32.738 1.00 88.94 246 SER A CA 1
ATOM 1996 C C . SER A 1 246 ? 37.526 -3.615 -31.709 1.00 88.94 246 SER A C 1
ATOM 1998 O O . SER A 1 246 ? 37.041 -3.524 -30.583 1.00 88.94 246 SER A O 1
ATOM 2000 N N . GLN A 1 247 ? 38.552 -2.845 -32.085 1.00 89.94 247 GLN A N 1
ATOM 2001 C CA . GLN A 1 247 ? 39.181 -1.875 -31.185 1.00 89.94 247 GLN A CA 1
ATOM 2002 C C . GLN A 1 247 ? 38.226 -0.730 -30.833 1.00 89.94 247 GLN A C 1
ATOM 2004 O O . GLN A 1 247 ? 38.191 -0.278 -29.686 1.00 89.94 247 GLN A O 1
ATOM 2009 N N . MET A 1 248 ? 37.448 -0.260 -31.811 1.00 89.50 248 MET A N 1
ATOM 2010 C CA . MET A 1 248 ? 36.450 0.789 -31.600 1.00 89.50 248 MET A CA 1
ATOM 2011 C C . MET A 1 248 ? 35.326 0.312 -30.669 1.00 89.50 248 MET A C 1
ATOM 2013 O O . MET A 1 248 ? 34.979 1.018 -29.722 1.00 89.50 248 MET A O 1
ATOM 2017 N N . LEU A 1 249 ? 34.821 -0.908 -30.869 1.00 89.25 249 LEU A N 1
ATOM 2018 C CA . LEU A 1 249 ? 33.813 -1.527 -30.005 1.00 89.25 249 LEU A CA 1
ATOM 2019 C C . LEU A 1 249 ? 34.342 -1.771 -28.582 1.00 89.25 249 LEU A C 1
ATOM 2021 O O . LEU A 1 249 ? 33.638 -1.480 -27.619 1.00 89.25 249 LEU A O 1
ATOM 2025 N N . CYS A 1 250 ? 35.595 -2.209 -28.419 1.00 88.88 250 CYS A N 1
ATOM 2026 C CA . CYS A 1 250 ? 36.228 -2.332 -27.101 1.00 88.88 250 CYS A CA 1
ATOM 2027 C C . CYS A 1 250 ? 36.315 -0.985 -26.370 1.00 88.88 250 CYS A C 1
ATOM 2029 O O . CYS A 1 250 ? 36.012 -0.906 -25.181 1.00 88.88 250 CYS A O 1
ATOM 2031 N N . LYS A 1 251 ? 36.685 0.101 -27.064 1.00 89.50 251 LYS A N 1
ATOM 2032 C CA . LYS A 1 251 ? 36.686 1.452 -26.470 1.00 89.50 251 LYS A CA 1
ATOM 2033 C C . LYS A 1 251 ? 35.286 1.870 -26.018 1.00 89.50 251 LYS A C 1
ATOM 2035 O O . LYS A 1 251 ? 35.143 2.457 -24.948 1.00 89.50 251 LYS A O 1
ATOM 2040 N N . LEU A 1 252 ? 34.268 1.548 -26.811 1.00 89.25 252 LEU A N 1
ATOM 2041 C CA . LEU A 1 252 ? 32.869 1.830 -26.502 1.00 89.25 252 LEU A CA 1
ATOM 2042 C C . LEU A 1 252 ? 32.389 1.019 -25.282 1.00 89.25 252 LEU A C 1
ATOM 2044 O O . LEU A 1 252 ? 31.788 1.583 -24.371 1.00 89.25 252 LEU A O 1
ATOM 2048 N N . LEU A 1 253 ? 32.759 -0.261 -25.173 1.00 88.75 253 LEU A N 1
ATOM 2049 C CA . LEU A 1 253 ? 32.515 -1.080 -23.975 1.00 88.75 253 LEU A CA 1
ATOM 2050 C C . LEU A 1 253 ? 33.151 -0.487 -22.714 1.00 88.75 253 LEU A C 1
ATOM 2052 O O . LEU A 1 253 ? 32.502 -0.426 -21.668 1.00 88.75 253 LEU A O 1
ATOM 2056 N N . MET A 1 254 ? 34.397 -0.016 -22.810 1.00 89.44 254 MET A N 1
ATOM 2057 C CA . MET A 1 254 ? 35.081 0.634 -21.687 1.00 89.44 254 MET A CA 1
ATOM 2058 C C . MET A 1 254 ? 34.366 1.921 -21.264 1.00 89.44 254 MET A C 1
ATOM 2060 O O . MET A 1 254 ? 34.217 2.166 -20.069 1.00 89.44 254 MET A O 1
ATOM 2064 N N . ARG A 1 255 ? 33.861 2.709 -22.224 1.00 87.50 255 ARG A N 1
ATOM 2065 C CA . ARG A 1 255 ? 33.043 3.897 -21.938 1.00 87.50 255 ARG A CA 1
ATOM 2066 C C . ARG A 1 255 ? 31.745 3.537 -21.229 1.00 87.50 255 ARG A C 1
ATOM 2068 O O . ARG A 1 255 ? 31.470 4.106 -20.178 1.00 87.50 255 ARG A O 1
ATOM 2075 N N . MET A 1 256 ? 30.990 2.566 -21.738 1.00 85.50 256 MET A N 1
ATOM 2076 C CA . MET A 1 256 ? 29.738 2.132 -21.103 1.00 85.50 256 MET A CA 1
ATOM 2077 C C . MET A 1 256 ? 29.955 1.571 -19.696 1.00 85.50 256 MET A C 1
ATOM 2079 O O . MET A 1 256 ? 29.126 1.786 -18.824 1.00 85.50 256 MET A O 1
ATOM 2083 N N . SER A 1 257 ? 31.089 0.910 -19.452 1.00 84.31 257 SER A N 1
ATOM 2084 C CA . SER A 1 257 ? 31.438 0.369 -18.129 1.00 84.31 257 SER A CA 1
ATOM 2085 C C . SER A 1 257 ? 31.832 1.451 -17.115 1.00 84.31 257 SER A C 1
ATOM 2087 O O . SER A 1 257 ? 31.886 1.175 -15.923 1.00 84.31 257 SER A O 1
ATOM 2089 N N . SER A 1 258 ? 32.124 2.670 -17.582 1.00 83.94 258 SER A N 1
ATOM 2090 C CA . SER A 1 258 ? 32.415 3.832 -16.731 1.00 83.94 258 SER A CA 1
ATOM 2091 C C . SER A 1 258 ? 31.183 4.680 -16.403 1.00 83.94 258 SER A C 1
ATOM 2093 O O . SER A 1 258 ? 31.293 5.639 -15.642 1.00 83.94 258 SER A O 1
ATOM 2095 N N . VAL A 1 259 ? 30.020 4.361 -16.984 1.00 79.44 259 VAL A N 1
ATOM 2096 C CA . VAL A 1 259 ? 28.767 5.058 -16.683 1.00 79.44 259 VAL A CA 1
ATOM 2097 C C . VAL A 1 259 ? 28.272 4.580 -15.319 1.00 79.44 259 VAL A C 1
ATOM 2099 O O . VAL A 1 259 ? 27.792 3.457 -15.186 1.00 79.44 259 VAL A O 1
ATOM 2102 N N . ASP A 1 260 ? 28.394 5.432 -14.301 1.00 73.62 260 ASP A N 1
ATOM 2103 C CA . ASP A 1 260 ? 27.812 5.173 -12.985 1.00 73.62 260 ASP A CA 1
ATOM 2104 C C . ASP A 1 260 ? 26.277 5.165 -13.089 1.00 73.62 260 ASP A C 1
ATOM 2106 O O . ASP A 1 260 ? 25.644 6.212 -13.273 1.00 73.62 260 ASP A O 1
ATOM 2110 N N . GLU A 1 261 ? 25.670 3.988 -12.890 1.00 65.00 261 GLU A N 1
ATOM 2111 C CA . GLU A 1 261 ? 24.209 3.770 -12.886 1.00 65.00 261 GLU A CA 1
ATOM 2112 C C . GLU A 1 261 ? 23.466 4.625 -11.835 1.00 65.00 261 GLU A C 1
ATOM 2114 O O . GLU A 1 261 ? 22.240 4.719 -11.840 1.00 65.00 261 GLU A O 1
ATOM 2119 N N . THR A 1 262 ? 24.195 5.278 -10.926 1.00 67.25 262 THR A N 1
ATOM 2120 C CA . THR A 1 262 ? 23.640 6.103 -9.844 1.00 67.25 262 THR A CA 1
ATOM 2121 C C . THR A 1 262 ? 23.375 7.561 -10.239 1.00 67.25 262 THR A C 1
ATOM 2123 O O . THR A 1 262 ? 22.734 8.290 -9.481 1.00 67.25 262 THR A O 1
ATOM 2126 N N . SER A 1 263 ? 23.813 8.006 -11.422 1.00 66.56 263 SER A N 1
ATOM 2127 C CA . SER A 1 263 ? 23.631 9.388 -11.891 1.00 66.56 263 SER A CA 1
ATOM 2128 C C . SER A 1 263 ? 22.244 9.610 -12.522 1.00 66.56 263 SER A C 1
ATOM 2130 O O . SER A 1 263 ? 22.065 9.664 -13.735 1.00 66.56 263 SER A O 1
ATOM 2132 N N . THR A 1 264 ? 21.210 9.734 -11.688 1.00 54.59 264 THR A N 1
ATOM 2133 C CA . THR A 1 264 ? 19.804 9.804 -12.139 1.00 54.59 264 THR A CA 1
ATOM 2134 C C . THR A 1 264 ? 19.343 11.167 -12.666 1.00 54.59 264 THR A C 1
ATOM 2136 O O . THR A 1 264 ? 18.174 11.315 -13.016 1.00 54.59 264 THR A O 1
ATOM 2139 N N . GLU A 1 265 ? 20.208 12.180 -12.715 1.00 54.84 265 GLU A N 1
ATOM 2140 C CA . GLU A 1 265 ? 19.821 13.548 -13.081 1.00 54.84 265 GLU A CA 1
ATOM 2141 C C . GLU A 1 265 ? 20.404 13.940 -14.443 1.00 54.84 265 GLU A C 1
ATOM 2143 O O . GLU A 1 265 ? 21.274 14.796 -14.570 1.00 54.84 265 GLU A O 1
ATOM 2148 N N . THR A 1 266 ? 19.947 13.256 -15.488 1.00 59.88 266 THR A N 1
ATOM 2149 C CA . THR A 1 266 ? 20.298 13.585 -16.871 1.00 59.88 266 THR A CA 1
ATOM 2150 C C . THR A 1 266 ? 19.159 14.350 -17.541 1.00 59.88 266 THR A C 1
ATOM 2152 O O . THR A 1 266 ? 18.013 13.902 -17.584 1.00 59.88 266 THR A O 1
ATOM 2155 N N . ASP A 1 267 ? 19.478 15.530 -18.074 1.00 77.56 267 ASP A N 1
ATOM 2156 C CA . ASP A 1 267 ? 18.552 16.355 -18.847 1.00 77.56 267 ASP A CA 1
ATOM 2157 C C . ASP A 1 267 ? 18.120 15.610 -20.123 1.00 77.56 267 ASP A C 1
ATOM 2159 O O . ASP A 1 267 ? 18.862 15.495 -21.104 1.00 77.56 267 ASP A O 1
ATOM 2163 N N . VAL A 1 268 ? 16.888 15.097 -20.105 1.00 69.75 268 VAL A N 1
ATOM 2164 C CA . VAL A 1 268 ? 16.266 14.341 -21.203 1.00 69.75 268 VAL A CA 1
ATOM 2165 C C . VAL A 1 268 ? 16.286 15.126 -22.521 1.00 69.75 268 VAL A C 1
ATOM 2167 O O . VAL A 1 268 ? 16.350 14.530 -23.599 1.00 69.75 268 VAL A O 1
ATOM 2170 N N . SER A 1 269 ? 16.248 16.462 -22.463 1.00 74.19 269 SER A N 1
ATOM 2171 C CA . SER A 1 269 ? 16.267 17.304 -23.661 1.00 74.19 269 SER A CA 1
ATOM 2172 C C . SER A 1 269 ? 17.642 17.328 -24.332 1.00 74.19 269 SER A C 1
ATOM 2174 O O . SER A 1 269 ? 17.726 17.187 -25.553 1.00 74.19 269 SER A O 1
ATOM 2176 N N . HIS A 1 270 ? 18.715 17.399 -23.539 1.00 76.06 270 HIS A N 1
ATOM 2177 C CA . HIS A 1 270 ? 20.090 17.315 -24.024 1.00 76.06 270 HIS A CA 1
ATOM 2178 C C . HIS A 1 270 ? 20.359 15.949 -24.665 1.00 76.06 270 HIS A C 1
ATOM 2180 O O . HIS A 1 270 ? 20.869 15.864 -25.779 1.00 76.06 270 HIS A O 1
ATOM 2186 N N . ILE A 1 271 ? 19.928 14.875 -24.000 1.00 67.94 271 ILE A N 1
ATOM 2187 C CA . ILE A 1 271 ? 20.057 13.503 -24.504 1.00 67.94 271 ILE A CA 1
ATOM 2188 C C . ILE A 1 271 ? 19.378 13.334 -25.866 1.00 67.94 271 ILE A C 1
ATOM 2190 O O . ILE A 1 271 ? 19.964 12.770 -26.790 1.00 67.94 271 ILE A O 1
ATOM 2194 N N . LYS A 1 272 ? 18.144 13.832 -26.006 1.00 72.62 272 LYS A N 1
ATOM 2195 C CA . LYS A 1 272 ? 17.392 13.720 -27.258 1.00 72.62 272 LYS A CA 1
ATOM 2196 C C . LYS A 1 272 ? 18.130 14.382 -28.423 1.00 72.62 272 LYS A C 1
ATOM 2198 O O . LYS A 1 272 ? 18.157 13.812 -29.511 1.00 72.62 272 LYS A O 1
ATOM 2203 N N . ASN A 1 273 ? 18.720 15.554 -28.197 1.00 75.25 273 ASN A N 1
ATOM 2204 C CA . ASN A 1 273 ? 19.465 16.266 -29.233 1.00 75.25 273 ASN A CA 1
ATOM 2205 C C . ASN A 1 273 ? 20.739 15.505 -29.623 1.00 75.25 273 ASN A C 1
ATOM 2207 O O . ASN A 1 273 ? 20.959 15.297 -30.811 1.00 75.25 273 ASN A O 1
ATOM 2211 N N . CYS A 1 274 ? 21.490 14.974 -28.651 1.00 72.19 274 CYS A N 1
ATOM 2212 C CA . CYS A 1 274 ? 22.675 14.160 -28.935 1.00 72.19 274 CYS A CA 1
ATOM 2213 C C . CYS A 1 274 ? 22.353 12.894 -29.748 1.00 72.19 274 CYS A C 1
ATOM 2215 O O . CYS A 1 274 ? 23.100 12.551 -30.657 1.00 72.19 274 CYS A O 1
ATOM 2217 N N . ILE A 1 275 ? 21.236 12.208 -29.464 1.00 67.50 275 ILE A N 1
ATOM 2218 C CA . ILE A 1 275 ? 20.826 11.019 -30.239 1.00 67.50 275 ILE A CA 1
ATOM 2219 C C . ILE A 1 275 ? 20.529 11.386 -31.695 1.00 67.50 275 ILE A C 1
ATOM 2221 O O . ILE A 1 275 ? 20.900 10.645 -32.603 1.00 67.50 275 ILE A O 1
ATOM 2225 N N . ILE A 1 276 ? 19.841 12.508 -31.922 1.00 71.94 276 ILE A N 1
ATOM 2226 C CA . ILE A 1 276 ? 19.497 12.965 -33.274 1.00 71.94 276 ILE A CA 1
ATOM 2227 C C . ILE A 1 276 ? 20.766 13.350 -34.040 1.00 71.94 276 ILE A C 1
ATOM 2229 O O . ILE A 1 276 ? 20.913 12.967 -35.198 1.00 71.94 276 ILE A O 1
ATOM 2233 N N . GLU A 1 277 ? 21.687 14.068 -33.399 1.00 72.12 277 GLU A N 1
ATOM 2234 C CA . GLU A 1 277 ? 22.968 14.461 -33.994 1.00 72.12 277 GLU A CA 1
ATOM 2235 C C . GLU A 1 277 ? 23.818 13.243 -34.374 1.00 72.12 277 GLU A C 1
ATOM 2237 O O . GLU A 1 277 ? 24.274 13.156 -35.513 1.00 72.12 277 GLU A O 1
ATOM 2242 N N . ASP A 1 278 ? 23.954 12.263 -33.478 1.00 65.94 278 ASP A N 1
ATOM 2243 C CA . ASP A 1 278 ? 24.725 11.046 -33.746 1.00 65.94 278 ASP A CA 1
ATOM 2244 C C . ASP A 1 278 ? 24.092 10.178 -34.837 1.00 65.94 278 ASP A C 1
ATOM 2246 O O . ASP A 1 278 ? 24.802 9.612 -35.670 1.00 65.94 278 ASP A O 1
ATOM 2250 N N . PHE A 1 279 ? 22.758 10.074 -34.857 1.00 66.75 279 PHE A N 1
ATOM 2251 C CA . PHE A 1 279 ? 22.051 9.340 -35.903 1.00 66.75 279 PHE A CA 1
ATOM 2252 C C . PHE A 1 279 ? 22.267 9.992 -37.270 1.00 66.75 279 PHE A C 1
ATOM 2254 O O . PHE A 1 279 ? 22.612 9.296 -38.222 1.00 66.75 279 PHE A O 1
ATOM 2261 N N . ASN A 1 280 ? 22.138 11.319 -37.354 1.00 69.38 280 ASN A N 1
ATOM 2262 C CA . ASN A 1 280 ? 22.384 12.056 -38.591 1.00 69.38 280 ASN A CA 1
ATOM 2263 C C . ASN A 1 280 ? 23.846 11.907 -39.039 1.00 69.38 280 ASN A C 1
ATOM 2265 O O . ASN A 1 280 ? 24.097 11.642 -40.208 1.00 69.38 280 ASN A O 1
ATOM 2269 N N . ALA A 1 281 ? 24.813 12.000 -38.120 1.00 68.25 281 ALA A N 1
ATOM 2270 C CA . ALA A 1 281 ? 26.228 11.808 -38.439 1.00 68.25 281 ALA A CA 1
ATOM 2271 C C . ALA A 1 281 ? 26.521 10.386 -38.955 1.00 68.25 281 ALA A C 1
ATOM 2273 O O . ALA A 1 281 ? 27.280 10.206 -39.915 1.00 68.25 281 ALA A O 1
ATOM 2274 N N . ALA A 1 282 ? 25.900 9.368 -38.351 1.00 63.09 282 ALA A N 1
ATOM 2275 C CA . ALA A 1 282 ? 26.016 7.981 -38.789 1.00 63.09 282 ALA A CA 1
ATOM 2276 C C . ALA A 1 282 ? 25.348 7.746 -40.154 1.00 63.09 282 ALA A C 1
ATOM 2278 O O . ALA A 1 282 ? 25.922 7.057 -41.000 1.00 63.09 282 ALA A O 1
ATOM 2279 N N . GLU A 1 283 ? 24.170 8.327 -40.392 1.00 66.75 283 GLU A N 1
ATOM 2280 C CA . GLU A 1 283 ? 23.455 8.243 -41.668 1.00 66.75 283 GLU A CA 1
ATOM 2281 C C . GLU A 1 283 ? 24.238 8.926 -42.794 1.00 66.75 283 GLU A C 1
ATOM 2283 O O . GLU A 1 283 ? 24.442 8.315 -43.845 1.00 66.75 283 GLU A O 1
ATOM 2288 N N . THR A 1 284 ? 24.768 10.131 -42.563 1.00 68.25 284 THR A N 1
ATOM 2289 C CA . THR A 1 284 ? 25.610 10.829 -43.544 1.00 68.25 284 THR A CA 1
ATOM 2290 C C . THR A 1 284 ? 26.878 10.035 -43.846 1.00 68.25 284 THR A C 1
ATOM 2292 O O . THR A 1 284 ? 27.195 9.801 -45.012 1.00 68.25 284 THR A O 1
ATOM 2295 N N . SER A 1 285 ? 27.547 9.501 -42.818 1.00 65.25 285 SER A N 1
ATOM 2296 C CA . SER A 1 285 ? 28.722 8.634 -42.993 1.00 65.25 285 SER A CA 1
ATOM 2297 C C . SER A 1 285 ? 28.400 7.376 -43.806 1.00 65.25 285 SER A C 1
ATOM 2299 O O . SER A 1 285 ? 29.175 6.979 -44.678 1.00 65.25 285 SER A O 1
ATOM 2301 N N . ALA A 1 286 ? 27.252 6.742 -43.549 1.00 62.31 286 ALA A N 1
ATOM 2302 C CA . ALA A 1 286 ? 26.807 5.562 -44.283 1.00 62.31 286 ALA A CA 1
ATOM 2303 C C . ALA A 1 286 ? 26.439 5.891 -45.739 1.00 62.31 286 ALA A C 1
ATOM 2305 O O . ALA A 1 286 ? 26.785 5.123 -46.638 1.00 62.31 286 ALA A O 1
ATOM 2306 N N . SER A 1 287 ? 25.784 7.030 -45.981 1.00 67.00 287 SER A N 1
ATOM 2307 C CA . SER A 1 287 ? 25.446 7.503 -47.325 1.00 67.00 287 SER A CA 1
ATOM 2308 C C . SER A 1 287 ? 26.701 7.821 -48.137 1.00 67.00 287 SER A C 1
ATOM 2310 O O . SER A 1 287 ? 26.786 7.427 -49.296 1.00 67.00 287 SER A O 1
ATOM 2312 N N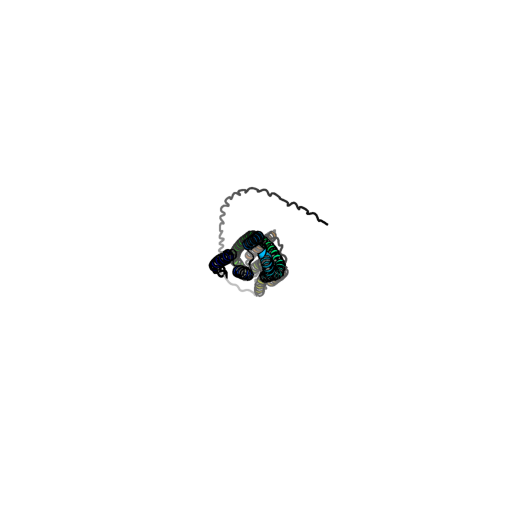 . LEU A 1 288 ? 27.691 8.485 -47.536 1.00 65.50 288 LEU A N 1
ATOM 2313 C CA . LEU A 1 288 ? 28.971 8.785 -48.182 1.00 65.50 288 LEU A CA 1
ATOM 2314 C C . LEU A 1 288 ? 29.747 7.505 -48.509 1.00 65.50 288 LEU A C 1
ATOM 2316 O O . LEU A 1 288 ? 30.203 7.327 -49.635 1.00 65.50 288 LEU A O 1
ATOM 2320 N N . ALA A 1 289 ? 29.811 6.562 -47.568 1.00 59.94 289 ALA A N 1
ATOM 2321 C CA . ALA A 1 289 ? 30.468 5.280 -47.798 1.00 59.94 289 ALA A CA 1
ATOM 2322 C C . ALA A 1 289 ? 29.775 4.424 -48.872 1.00 59.94 289 ALA A C 1
ATOM 2324 O O . ALA A 1 289 ? 30.449 3.724 -49.617 1.00 59.94 289 ALA A O 1
ATOM 2325 N N . SER A 1 290 ? 28.444 4.498 -48.989 1.00 58.72 290 SER A N 1
ATOM 2326 C CA . SER A 1 290 ? 27.683 3.831 -50.056 1.00 58.72 290 SER A CA 1
ATOM 2327 C C . SER A 1 290 ? 27.986 4.388 -51.449 1.00 58.72 290 SER A C 1
ATOM 2329 O O . SER A 1 290 ? 27.729 3.702 -52.437 1.00 58.72 290 SER A O 1
ATOM 2331 N N . CYS A 1 291 ? 28.474 5.625 -51.549 1.00 53.12 291 CYS A N 1
ATOM 2332 C CA . CYS A 1 291 ? 28.850 6.242 -52.819 1.00 53.12 291 CYS A CA 1
ATOM 2333 C C . CYS A 1 291 ? 30.235 5.794 -53.306 1.00 53.12 291 CYS A C 1
ATOM 2335 O O . CYS A 1 291 ? 30.573 6.033 -54.465 1.00 53.12 291 CYS A O 1
ATOM 2337 N N . ILE A 1 292 ? 31.024 5.132 -52.455 1.00 55.53 292 ILE A N 1
ATOM 2338 C CA . ILE A 1 292 ? 32.290 4.522 -52.848 1.00 55.53 292 ILE A CA 1
ATOM 2339 C C . ILE A 1 292 ? 32.034 3.035 -53.089 1.00 55.53 292 ILE A C 1
ATOM 2341 O O . ILE A 1 292 ? 32.091 2.222 -52.170 1.00 55.53 292 ILE A O 1
ATOM 2345 N N . ASN A 1 293 ? 31.761 2.667 -54.341 1.00 47.62 293 ASN A N 1
ATOM 2346 C CA . ASN A 1 293 ? 31.866 1.273 -54.767 1.00 47.62 293 ASN A CA 1
ATOM 2347 C C . ASN A 1 293 ? 33.347 0.873 -54.724 1.00 47.62 293 ASN A C 1
ATOM 2349 O O . ASN A 1 293 ? 34.061 1.014 -55.714 1.00 47.62 293 ASN A O 1
ATOM 2353 N N . ILE A 1 294 ? 33.815 0.399 -53.570 1.00 52.69 294 ILE A N 1
ATOM 2354 C CA . ILE A 1 294 ? 35.110 -0.277 -53.431 1.00 52.69 294 ILE A CA 1
ATOM 2355 C C . ILE A 1 294 ? 34.923 -1.732 -53.892 1.00 52.69 294 ILE A C 1
ATOM 2357 O O . ILE A 1 294 ? 35.073 -2.659 -53.108 1.00 52.69 294 ILE A O 1
ATOM 2361 N N . ASP A 1 295 ? 34.502 -1.929 -55.141 1.00 46.81 295 ASP A N 1
ATOM 2362 C CA . ASP A 1 295 ? 34.608 -3.238 -55.806 1.00 46.81 295 ASP A CA 1
ATOM 2363 C C . ASP A 1 295 ? 35.896 -3.328 -56.641 1.00 46.81 295 ASP A C 1
ATOM 2365 O O . ASP A 1 295 ? 36.237 -4.395 -57.140 1.00 46.81 295 ASP A O 1
ATOM 2369 N N . GLU A 1 296 ? 36.652 -2.233 -56.759 1.00 47.97 296 GLU A N 1
ATOM 2370 C CA . GLU A 1 296 ? 37.976 -2.244 -57.373 1.00 47.97 296 GLU A CA 1
ATOM 2371 C C . GLU A 1 296 ? 39.021 -1.905 -56.314 1.00 47.97 296 GLU A C 1
ATOM 2373 O O . GLU A 1 296 ? 39.213 -0.744 -55.947 1.00 47.97 296 GLU A O 1
ATOM 2378 N N . ASP A 1 297 ? 39.675 -2.948 -55.800 1.00 47.62 297 ASP A N 1
ATOM 2379 C CA . ASP A 1 297 ? 40.949 -2.835 -55.098 1.00 47.62 297 ASP A CA 1
ATOM 2380 C C . ASP A 1 297 ? 41.938 -2.134 -56.054 1.00 47.62 297 ASP A C 1
ATOM 2382 O O . ASP A 1 297 ? 42.344 -2.731 -57.055 1.00 47.62 297 ASP A O 1
ATOM 2386 N N . PRO A 1 298 ? 42.376 -0.886 -55.799 1.00 50.00 298 PRO A N 1
ATOM 2387 C CA . PRO A 1 298 ? 43.275 -0.167 -56.707 1.00 50.00 298 PRO A CA 1
ATOM 2388 C C . PRO A 1 298 ? 44.713 -0.713 -56.680 1.00 50.00 298 PRO A C 1
ATOM 2390 O O . PRO A 1 298 ? 45.626 -0.078 -57.201 1.00 50.00 298 PRO A O 1
ATOM 2393 N N . LEU A 1 299 ? 44.938 -1.845 -56.008 1.00 53.50 299 LEU A N 1
ATOM 2394 C CA . LEU A 1 299 ? 46.255 -2.404 -55.720 1.00 53.50 299 LEU A CA 1
ATOM 2395 C C . LEU A 1 299 ? 46.543 -3.719 -56.456 1.00 53.50 299 LEU A C 1
ATOM 2397 O O . LEU A 1 299 ? 47.636 -4.247 -56.279 1.00 53.50 299 LEU A O 1
ATOM 2401 N N . ASP A 1 300 ? 45.629 -4.202 -57.307 1.00 48.97 300 ASP A N 1
ATOM 2402 C CA . ASP A 1 300 ? 45.856 -5.394 -58.146 1.00 48.97 300 ASP A CA 1
ATOM 2403 C C . ASP A 1 300 ? 45.965 -5.078 -59.651 1.00 48.97 300 ASP A C 1
ATOM 2405 O O . ASP A 1 300 ? 45.846 -5.953 -60.507 1.00 48.97 300 ASP A O 1
ATOM 2409 N N . SER A 1 301 ? 46.233 -3.817 -60.019 1.00 48.31 301 SER A N 1
ATOM 2410 C CA . SER A 1 301 ? 46.730 -3.513 -61.366 1.00 48.31 301 SER A CA 1
ATOM 2411 C C . SER A 1 301 ? 48.216 -3.869 -61.425 1.00 48.31 301 SER A C 1
ATOM 2413 O O . SER A 1 301 ? 49.080 -3.044 -61.115 1.00 48.31 301 SER A O 1
ATOM 2415 N N . GLY A 1 302 ? 48.485 -5.132 -61.754 1.00 48.91 302 GLY A N 1
ATOM 2416 C CA . GLY A 1 302 ? 49.810 -5.725 -61.847 1.00 48.91 302 GLY A CA 1
ATOM 2417 C C . GLY A 1 302 ? 50.832 -4.836 -62.554 1.00 48.91 302 GLY A C 1
ATOM 2418 O O . GLY A 1 302 ? 50.706 -4.512 -63.733 1.00 48.91 302 GLY A O 1
ATOM 2419 N N . CYS A 1 303 ? 51.903 -4.513 -61.830 1.00 47.00 303 CYS A N 1
ATOM 2420 C CA . CYS A 1 303 ? 53.213 -4.328 -62.437 1.00 47.00 303 CYS A CA 1
ATOM 2421 C C . CYS A 1 303 ? 53.702 -5.705 -62.909 1.00 47.00 303 CYS A C 1
ATOM 2423 O O . CYS A 1 303 ? 54.524 -6.335 -62.244 1.00 47.00 303 CYS A O 1
ATOM 2425 N N . GLU A 1 304 ? 53.176 -6.193 -64.032 1.00 48.12 304 GLU A N 1
ATOM 2426 C CA . GLU A 1 304 ? 53.904 -7.173 -64.829 1.00 48.12 304 GLU A CA 1
ATOM 2427 C C . GLU A 1 304 ? 55.015 -6.408 -65.543 1.00 48.12 304 GLU A C 1
ATOM 2429 O O . GLU A 1 304 ? 54.783 -5.536 -66.378 1.00 48.12 304 GLU A O 1
ATOM 2434 N N . SER A 1 305 ? 56.238 -6.665 -65.098 1.00 50.28 305 SER A N 1
ATOM 2435 C CA . SER A 1 305 ? 57.464 -6.199 -65.721 1.00 50.28 305 SER A CA 1
ATOM 2436 C C . SER A 1 305 ? 57.522 -6.671 -67.171 1.00 50.28 305 SER A C 1
ATOM 2438 O O . SER A 1 305 ? 57.569 -7.875 -67.424 1.00 50.28 305 SER A O 1
ATOM 2440 N N . ASP A 1 306 ? 57.542 -5.693 -68.077 1.00 46.59 306 ASP A N 1
ATOM 2441 C CA . ASP A 1 306 ? 58.004 -5.792 -69.459 1.00 46.59 306 ASP A CA 1
ATOM 2442 C C . ASP A 1 306 ? 59.319 -6.575 -69.531 1.00 46.59 306 ASP A C 1
ATOM 2444 O O . ASP A 1 306 ? 60.344 -6.106 -69.044 1.00 46.59 306 ASP A O 1
ATOM 2448 N N . ASP A 1 307 ? 59.270 -7.742 -70.165 1.00 51.41 307 ASP A N 1
ATOM 2449 C CA . ASP A 1 307 ? 60.387 -8.371 -70.867 1.00 51.41 307 ASP A CA 1
ATOM 2450 C C . ASP A 1 307 ? 59.793 -9.409 -71.833 1.00 51.41 307 ASP A C 1
ATOM 2452 O O . ASP A 1 307 ? 59.586 -10.567 -71.469 1.00 51.41 307 ASP A O 1
ATOM 2456 N N . SER A 1 308 ? 59.453 -9.013 -73.065 1.00 44.97 308 SER A N 1
ATOM 2457 C CA . SER A 1 308 ? 59.764 -9.812 -74.265 1.00 44.97 308 SER A CA 1
ATOM 2458 C C . SER A 1 308 ? 59.242 -9.209 -75.571 1.00 44.97 308 SER A C 1
ATOM 2460 O O . SER A 1 308 ? 58.161 -8.642 -75.680 1.00 44.97 308 SER A O 1
ATOM 2462 N N . GLU A 1 309 ? 60.119 -9.377 -76.548 1.00 48.53 309 GLU A N 1
ATOM 2463 C CA . GLU A 1 309 ? 60.113 -9.031 -77.959 1.00 48.53 309 GLU A CA 1
ATOM 2464 C C . GLU A 1 309 ? 58.854 -9.438 -78.752 1.00 48.53 309 GLU A C 1
ATOM 2466 O O . GLU A 1 309 ? 58.232 -10.467 -78.503 1.00 48.53 309 GLU A O 1
ATOM 2471 N N . ASP A 1 310 ? 58.557 -8.608 -79.760 1.00 47.19 310 ASP A N 1
ATOM 2472 C CA . ASP A 1 310 ? 58.063 -8.945 -81.103 1.00 47.19 310 ASP A CA 1
ATOM 2473 C C . ASP A 1 310 ? 57.341 -10.292 -81.295 1.00 47.19 310 ASP A C 1
ATOM 2475 O O . ASP A 1 310 ? 57.995 -11.323 -81.326 1.00 47.19 310 ASP A O 1
ATOM 2479 N N . VAL A 1 311 ? 56.038 -10.263 -81.629 1.00 46.06 311 VAL A N 1
ATOM 2480 C CA . VAL A 1 311 ? 55.460 -10.923 -82.827 1.00 46.06 311 VAL A CA 1
ATOM 2481 C C . VAL A 1 311 ? 54.060 -10.346 -83.132 1.00 46.06 311 VAL A C 1
ATOM 2483 O O . VAL A 1 311 ? 53.071 -10.566 -82.443 1.00 46.06 311 VAL A O 1
ATOM 2486 N N . GLU A 1 312 ? 54.017 -9.606 -84.235 1.00 44.09 312 GLU A N 1
ATOM 2487 C CA . GLU A 1 312 ? 52.971 -9.469 -85.258 1.00 44.09 312 GLU A CA 1
ATOM 2488 C C . GLU A 1 312 ? 51.756 -10.445 -85.211 1.00 44.09 312 GLU A C 1
ATOM 2490 O O . GLU A 1 312 ? 51.931 -11.652 -85.370 1.00 44.09 312 GLU A O 1
ATOM 2495 N N . ARG A 1 313 ? 50.508 -9.925 -85.159 1.00 39.94 313 ARG A N 1
ATOM 2496 C CA . ARG A 1 313 ? 49.420 -10.172 -86.157 1.00 39.94 313 ARG A CA 1
ATOM 2497 C C . ARG A 1 313 ? 48.005 -9.736 -85.721 1.00 39.94 313 ARG A C 1
ATOM 2499 O O . ARG A 1 313 ? 47.441 -10.237 -84.763 1.00 39.94 313 ARG A O 1
ATOM 2506 N N . GLN A 1 314 ? 47.426 -8.908 -86.598 1.00 39.53 314 GLN A N 1
ATOM 2507 C CA . GLN A 1 314 ? 46.055 -8.917 -87.148 1.00 39.53 314 GLN A CA 1
ATOM 2508 C C . GLN A 1 314 ? 44.805 -8.792 -86.250 1.00 39.53 314 GLN A C 1
ATOM 2510 O O . GLN A 1 314 ? 44.442 -9.687 -85.505 1.00 39.53 314 GLN A O 1
ATOM 2515 N N . MET A 1 315 ? 44.075 -7.699 -86.537 1.00 42.97 315 MET A N 1
ATOM 2516 C CA . MET A 1 315 ? 42.631 -7.599 -86.830 1.00 42.97 315 MET A CA 1
ATOM 2517 C C . MET A 1 315 ? 41.649 -8.487 -86.044 1.00 42.97 315 MET A C 1
ATOM 2519 O O . MET A 1 315 ? 41.639 -9.696 -86.225 1.00 42.97 315 MET A O 1
ATOM 2523 N N . VAL A 1 316 ? 40.669 -7.856 -85.379 1.00 40.38 316 VAL A N 1
ATOM 2524 C CA . VAL A 1 316 ? 39.236 -7.911 -85.754 1.00 40.38 316 VAL A CA 1
ATOM 2525 C C . VAL A 1 316 ? 38.409 -6.944 -84.886 1.00 40.38 316 VAL A C 1
ATOM 2527 O O . VAL A 1 316 ? 38.673 -6.694 -83.716 1.00 40.38 316 VAL A O 1
ATOM 2530 N N . GLU A 1 317 ? 37.429 -6.376 -85.573 1.00 39.12 317 GLU A N 1
ATOM 2531 C CA . GLU A 1 317 ? 36.399 -5.396 -85.257 1.00 39.12 317 GLU A CA 1
ATOM 2532 C C . GLU A 1 317 ? 35.427 -5.649 -84.076 1.00 39.12 317 GLU A C 1
ATOM 2534 O O . GLU A 1 317 ? 35.019 -6.770 -83.794 1.00 39.12 317 GLU A O 1
ATOM 2539 N N . ASN A 1 318 ? 34.915 -4.512 -83.572 1.00 42.97 318 ASN A N 1
ATOM 2540 C CA . ASN A 1 318 ? 33.523 -4.196 -83.185 1.00 42.97 318 ASN A CA 1
ATOM 2541 C C . ASN A 1 318 ? 32.846 -4.888 -81.984 1.00 42.97 318 ASN A C 1
ATOM 2543 O O . ASN A 1 318 ? 32.226 -5.931 -82.155 1.00 42.97 318 ASN A O 1
ATOM 2547 N N . ILE A 1 319 ? 32.707 -4.158 -80.857 1.00 39.12 319 ILE A N 1
ATOM 2548 C CA . ILE A 1 319 ? 31.526 -4.213 -79.954 1.00 39.12 319 ILE A CA 1
ATOM 2549 C C . ILE A 1 319 ? 31.211 -2.797 -79.387 1.00 39.12 319 ILE A C 1
ATOM 2551 O O . ILE A 1 319 ? 32.134 -2.088 -78.981 1.00 39.12 319 ILE A O 1
ATOM 2555 N N . PRO A 1 320 ? 29.934 -2.340 -79.355 1.00 51.31 320 PRO A N 1
ATOM 2556 C CA . PRO A 1 320 ? 29.572 -0.941 -79.114 1.00 51.31 320 PRO A CA 1
ATOM 2557 C C . PRO A 1 320 ? 29.304 -0.581 -77.641 1.00 51.31 320 PRO A C 1
ATOM 2559 O O . PRO A 1 320 ? 28.710 -1.338 -76.874 1.00 51.31 320 PRO A O 1
ATOM 2562 N N . LYS A 1 321 ? 29.644 0.665 -77.285 1.00 44.34 321 LYS A N 1
ATOM 2563 C CA . LYS A 1 321 ? 29.296 1.337 -76.022 1.00 44.34 321 LYS A CA 1
ATOM 2564 C C . LYS A 1 321 ? 27.792 1.648 -75.958 1.00 44.34 321 LYS A C 1
ATOM 2566 O O . LYS A 1 321 ? 27.301 2.477 -76.721 1.00 44.34 321 LYS A O 1
ATOM 2571 N N . ARG A 1 322 ? 27.071 1.063 -74.994 1.00 36.19 322 ARG A N 1
ATOM 2572 C CA . ARG A 1 322 ? 25.721 1.494 -74.575 1.00 36.19 322 ARG A CA 1
ATOM 2573 C C . ARG A 1 322 ? 25.811 2.297 -73.274 1.00 36.19 322 ARG A C 1
ATOM 2575 O O . ARG A 1 322 ? 25.990 1.730 -72.204 1.00 36.19 322 ARG A O 1
ATOM 2582 N N . ARG A 1 323 ? 25.653 3.622 -73.368 1.00 41.69 323 ARG A N 1
ATOM 2583 C CA . ARG A 1 323 ? 25.268 4.495 -72.246 1.00 41.69 323 ARG A CA 1
ATOM 2584 C C . ARG A 1 323 ? 23.745 4.611 -72.247 1.00 41.69 323 ARG A C 1
ATOM 2586 O O . ARG A 1 323 ? 23.202 5.137 -73.209 1.00 41.69 323 ARG A O 1
ATOM 2593 N N . ASN A 1 324 ? 23.086 4.177 -71.175 1.00 37.62 324 ASN A N 1
ATOM 2594 C CA . ASN A 1 324 ? 21.696 4.530 -70.880 1.00 37.62 324 ASN A CA 1
ATOM 2595 C C . ASN A 1 324 ? 21.648 5.181 -69.494 1.00 37.62 324 ASN A C 1
ATOM 2597 O O . ASN A 1 324 ? 21.660 4.500 -68.475 1.00 37.62 324 ASN A O 1
ATOM 2601 N N . SER A 1 325 ? 21.603 6.511 -69.473 1.00 37.25 325 SER A N 1
ATOM 2602 C CA . SER A 1 325 ? 21.239 7.313 -68.307 1.00 37.25 325 SER A CA 1
ATOM 2603 C C . SER A 1 325 ? 19.716 7.461 -68.273 1.00 37.25 325 SER A C 1
ATOM 2605 O O . SER A 1 325 ? 19.145 8.171 -69.102 1.00 37.25 325 SER A O 1
ATOM 2607 N N . VAL A 1 326 ? 19.056 6.786 -67.334 1.00 41.56 326 VAL A N 1
ATOM 2608 C CA . VAL A 1 326 ? 17.626 6.967 -67.051 1.00 41.56 326 VAL A CA 1
ATOM 2609 C C . VAL A 1 326 ? 17.488 8.091 -66.023 1.00 41.56 326 VAL A C 1
ATOM 2611 O O . VAL A 1 326 ? 17.879 7.934 -64.872 1.00 41.56 326 VAL A O 1
ATOM 2614 N N . GLN A 1 327 ? 16.948 9.235 -66.447 1.00 37.00 327 GLN A N 1
ATOM 2615 C CA . GLN A 1 327 ? 16.454 10.279 -65.548 1.00 37.00 327 GLN A CA 1
ATOM 2616 C C . GLN A 1 327 ? 15.071 9.878 -65.019 1.00 37.00 327 GLN A C 1
ATOM 2618 O O . GLN A 1 327 ? 14.160 9.607 -65.800 1.00 37.00 327 GLN A O 1
ATOM 2623 N N . VAL A 1 328 ? 14.909 9.879 -63.696 1.00 41.97 328 VAL A N 1
ATOM 2624 C CA . VAL A 1 328 ? 13.612 9.769 -63.013 1.00 41.97 328 VAL A CA 1
ATOM 2625 C C . VAL A 1 328 ? 13.201 11.173 -62.547 1.00 41.97 328 VAL A C 1
ATOM 2627 O O . VAL A 1 328 ? 13.990 11.819 -61.856 1.00 41.97 328 VAL A O 1
ATOM 2630 N N . PRO A 1 329 ? 12.001 11.680 -62.889 1.00 42.00 329 PRO A N 1
ATOM 2631 C CA . PRO A 1 329 ? 11.544 12.981 -62.419 1.00 42.00 329 PRO A CA 1
ATOM 2632 C C . PRO A 1 329 ? 10.863 12.848 -61.050 1.00 42.00 329 PRO A C 1
ATOM 2634 O O . PRO A 1 329 ? 9.838 12.178 -60.915 1.00 42.00 329 PRO A O 1
ATOM 2637 N N . ILE A 1 330 ? 11.401 13.524 -60.033 1.00 38.25 330 ILE A N 1
ATOM 2638 C CA . ILE A 1 330 ? 10.729 13.687 -58.738 1.00 38.25 330 ILE A CA 1
ATOM 2639 C C . ILE A 1 330 ? 9.740 14.850 -58.853 1.00 38.25 330 ILE A C 1
ATOM 2641 O O . ILE A 1 330 ? 10.112 16.004 -59.062 1.00 38.25 330 ILE A O 1
ATOM 2645 N N . ARG A 1 331 ? 8.457 14.515 -58.724 1.00 32.66 331 ARG A N 1
ATOM 2646 C CA . ARG A 1 331 ? 7.311 15.425 -58.735 1.00 32.66 331 ARG A CA 1
ATOM 2647 C C . ARG A 1 331 ? 7.022 15.849 -57.291 1.00 32.66 331 ARG A C 1
ATOM 2649 O O . ARG A 1 331 ? 6.551 15.038 -56.499 1.00 32.66 331 ARG A O 1
ATOM 2656 N N . SER A 1 332 ? 7.316 17.098 -56.940 1.00 37.38 332 SER A N 1
ATOM 2657 C CA . SER A 1 332 ? 6.963 17.695 -55.648 1.00 37.38 332 SER A CA 1
ATOM 2658 C C . SER A 1 332 ? 5.524 18.216 -55.683 1.00 37.38 332 SER A C 1
ATOM 2660 O O . SER A 1 332 ? 5.176 19.045 -56.519 1.00 37.38 332 SER A O 1
ATOM 2662 N N . ASN A 1 333 ? 4.677 17.729 -54.772 1.00 35.75 333 ASN A N 1
ATOM 2663 C CA . ASN A 1 333 ? 3.326 18.244 -54.561 1.00 35.75 333 ASN A CA 1
ATOM 2664 C C . ASN A 1 333 ? 3.146 18.684 -53.100 1.00 35.75 333 ASN A C 1
ATOM 2666 O O . ASN A 1 333 ? 3.329 17.898 -52.178 1.00 35.75 333 ASN A O 1
ATOM 2670 N N . ASN A 1 334 ? 2.747 19.951 -52.972 1.00 35.09 334 ASN A N 1
ATOM 2671 C CA . ASN A 1 334 ? 1.835 20.558 -52.000 1.00 35.09 334 ASN A CA 1
ATOM 2672 C C . ASN A 1 334 ? 2.067 20.352 -50.494 1.00 35.09 334 ASN A C 1
ATOM 2674 O O . ASN A 1 334 ? 1.665 19.359 -49.894 1.00 35.09 334 ASN A O 1
ATOM 2678 N N . LYS A 1 335 ? 2.585 21.416 -49.863 1.00 36.09 335 LYS A N 1
ATOM 2679 C CA . LYS A 1 335 ? 2.366 21.733 -48.447 1.00 36.09 335 LYS A CA 1
ATOM 2680 C C . LYS A 1 335 ? 1.064 22.521 -48.315 1.00 36.09 335 LYS A C 1
ATOM 2682 O O . LYS A 1 335 ? 1.019 23.691 -48.688 1.00 36.09 335 LYS A O 1
ATOM 2687 N N . ASP A 1 336 ? 0.042 21.878 -47.763 1.00 41.69 336 ASP A N 1
ATOM 2688 C CA . ASP A 1 336 ? -1.180 22.538 -47.322 1.00 41.69 336 ASP A CA 1
ATOM 2689 C C . ASP A 1 336 ? -1.063 23.063 -45.887 1.00 41.69 336 ASP A C 1
ATOM 2691 O O . ASP A 1 336 ? -0.436 22.480 -45.001 1.00 41.69 336 ASP A O 1
ATOM 2695 N N . ASN A 1 337 ? -1.697 24.217 -45.715 1.00 45.22 337 ASN A N 1
ATOM 2696 C CA . ASN A 1 337 ? -1.826 25.038 -44.523 1.00 45.22 337 ASN A CA 1
ATOM 2697 C C . ASN A 1 337 ? -2.459 24.308 -43.329 1.00 45.22 337 ASN A C 1
ATOM 2699 O O . ASN A 1 337 ? -3.553 23.761 -43.454 1.00 45.22 337 ASN A O 1
ATOM 2703 N N . ILE A 1 338 ? -1.888 24.476 -42.130 1.00 43.12 338 ILE A N 1
ATOM 2704 C CA . ILE A 1 338 ? -2.629 24.305 -40.870 1.00 43.12 338 ILE A CA 1
ATOM 2705 C C . ILE A 1 338 ? -2.419 25.536 -39.980 1.00 43.12 338 ILE A C 1
ATOM 2707 O O . ILE A 1 338 ? -1.323 25.828 -39.507 1.00 43.12 338 ILE A O 1
ATOM 2711 N N . LYS A 1 339 ? -3.526 26.260 -39.782 1.00 38.19 339 LYS A N 1
ATOM 2712 C CA . LYS A 1 339 ? -3.711 27.389 -38.863 1.00 38.19 339 LYS A CA 1
ATOM 2713 C C . LYS A 1 339 ? -3.527 26.936 -37.409 1.00 38.19 339 LYS A C 1
ATOM 2715 O O . LYS A 1 339 ? -4.264 26.071 -36.942 1.00 38.19 339 LYS A O 1
ATOM 2720 N N . LEU A 1 340 ? -2.623 27.589 -36.677 1.00 36.78 340 LEU A N 1
ATOM 2721 C CA . LEU A 1 340 ? -2.590 27.553 -35.213 1.00 36.78 340 LEU A CA 1
ATOM 2722 C C . LEU A 1 340 ? -3.750 28.382 -34.643 1.00 36.78 340 LEU A C 1
ATOM 2724 O O . LEU A 1 340 ? -3.816 29.593 -34.852 1.00 36.78 340 LEU A O 1
ATOM 2728 N N . ALA A 1 341 ? -4.633 27.736 -33.884 1.00 38.00 341 ALA A N 1
ATOM 2729 C CA . ALA A 1 341 ? -5.582 28.398 -32.998 1.00 38.00 341 ALA A CA 1
ATOM 2730 C C . ALA A 1 341 ? -4.956 28.546 -31.601 1.00 38.00 341 ALA A C 1
ATOM 2732 O O . ALA A 1 341 ? -4.542 27.568 -30.978 1.00 38.00 341 ALA A O 1
ATOM 2733 N N . GLN A 1 342 ? -4.883 29.790 -31.133 1.00 40.16 342 GLN A N 1
ATOM 2734 C CA . GLN A 1 342 ? -4.431 30.186 -29.803 1.00 40.16 342 GLN A CA 1
ATOM 2735 C C . GLN A 1 342 ? -5.390 29.668 -28.716 1.00 40.16 342 GLN A C 1
ATOM 2737 O O . GLN A 1 342 ? -6.609 29.782 -28.847 1.00 40.16 342 GLN A O 1
ATOM 2742 N N . ARG A 1 343 ? -4.835 29.140 -27.617 1.00 39.06 343 ARG A N 1
ATOM 2743 C CA . ARG A 1 343 ? -5.551 28.871 -26.357 1.00 39.06 343 ARG A CA 1
ATOM 2744 C C . ARG A 1 343 ? -5.206 29.950 -25.318 1.00 39.06 343 ARG A C 1
ATOM 2746 O O . ARG A 1 343 ? -4.076 30.436 -25.326 1.00 39.06 343 ARG A O 1
ATOM 2753 N N . PRO A 1 344 ? -6.150 30.318 -24.434 1.00 49.03 344 PRO A N 1
ATOM 2754 C CA . PRO A 1 344 ? -6.009 31.460 -23.543 1.00 49.03 344 PRO A CA 1
ATOM 2755 C C . PRO A 1 344 ? -5.184 31.137 -22.294 1.00 49.03 344 PRO A C 1
ATOM 2757 O O . PRO A 1 344 ? -5.218 30.035 -21.745 1.00 49.03 344 PRO A O 1
ATOM 2760 N N . SER A 1 345 ? -4.464 32.158 -21.849 1.00 43.53 345 SER A N 1
ATOM 2761 C CA . SER A 1 345 ? -3.687 32.261 -20.622 1.00 43.53 345 SER A CA 1
ATOM 2762 C C . SER A 1 345 ? -4.582 32.214 -19.378 1.00 43.53 345 SER A C 1
ATOM 2764 O O . SER A 1 345 ? -5.425 33.083 -19.173 1.00 43.53 345 SER A O 1
ATOM 2766 N N . SER A 1 346 ? -4.361 31.217 -18.514 1.00 43.56 346 SER A N 1
ATOM 2767 C CA . SER A 1 346 ? -4.925 31.165 -17.161 1.00 43.56 346 SER A CA 1
ATOM 2768 C C . SER A 1 346 ? -3.876 31.620 -16.152 1.00 43.56 346 SER A C 1
ATOM 2770 O O . SER A 1 346 ? -2.822 31.004 -15.998 1.00 43.56 346 SER A O 1
ATOM 2772 N N . SER A 1 347 ? -4.197 32.713 -15.470 1.00 44.34 347 SER A N 1
ATOM 2773 C CA . SER A 1 347 ? -3.470 33.342 -14.372 1.00 44.34 347 SER A CA 1
ATOM 2774 C C . SER A 1 347 ? -3.191 32.381 -13.213 1.00 44.34 347 SER A C 1
ATOM 2776 O O . SER A 1 347 ? -4.104 31.762 -12.666 1.00 44.34 347 SER A O 1
ATOM 2778 N N . ARG A 1 348 ? -1.920 32.311 -12.815 1.00 38.25 348 ARG A N 1
ATOM 2779 C CA . ARG A 1 348 ? -1.414 31.617 -11.629 1.00 38.25 348 ARG A CA 1
ATOM 2780 C C . ARG A 1 348 ? -1.583 32.556 -10.4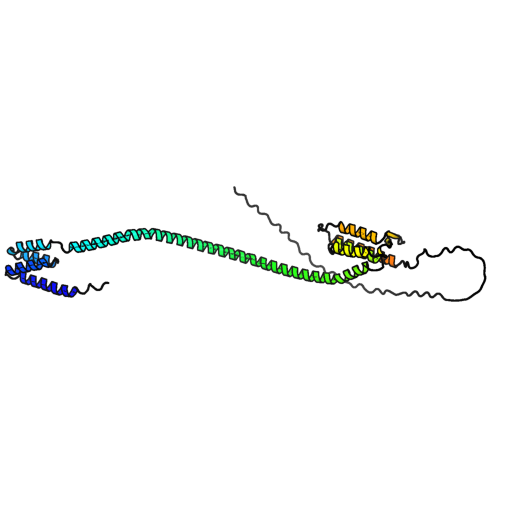28 1.00 38.25 348 ARG A C 1
ATOM 2782 O O . ARG A 1 348 ? -0.961 33.612 -10.391 1.00 38.25 348 ARG A O 1
ATOM 2789 N N . VAL A 1 349 ? -2.464 32.207 -9.493 1.00 48.03 349 VAL A N 1
ATOM 2790 C CA . VAL A 1 349 ? -2.616 32.905 -8.207 1.00 48.03 349 VAL A CA 1
ATOM 2791 C C . VAL A 1 349 ? -1.690 32.225 -7.204 1.00 48.03 349 VAL A C 1
ATOM 2793 O O . VAL A 1 349 ? -1.923 31.082 -6.819 1.00 48.03 349 VAL A O 1
ATOM 2796 N N . ASP A 1 350 ? -0.632 32.929 -6.809 1.00 43.34 350 ASP A N 1
ATOM 2797 C CA . ASP A 1 350 ? 0.240 32.553 -5.699 1.00 43.34 350 ASP A CA 1
ATOM 2798 C C . ASP A 1 350 ? -0.515 32.696 -4.370 1.00 43.34 350 ASP A C 1
ATOM 2800 O O . ASP A 1 350 ? -0.900 33.797 -3.974 1.00 43.34 350 ASP A O 1
ATOM 2804 N N . GLN A 1 351 ? -0.685 31.592 -3.642 1.00 43.09 351 GLN A N 1
ATOM 2805 C CA . GLN A 1 351 ? -1.018 31.617 -2.219 1.00 43.09 351 GLN A CA 1
ATOM 2806 C C . GLN A 1 351 ? 0.150 31.023 -1.431 1.00 43.09 351 GLN A C 1
ATOM 2808 O O . GLN A 1 351 ? 0.369 29.814 -1.413 1.00 43.09 351 GLN A O 1
ATOM 2813 N N . ARG A 1 352 ? 0.919 31.904 -0.780 1.00 45.97 352 ARG A N 1
ATOM 2814 C CA . ARG A 1 352 ? 1.884 31.534 0.264 1.00 45.97 352 ARG A CA 1
ATOM 2815 C C . ARG A 1 352 ? 1.130 31.183 1.553 1.00 45.97 352 ARG A C 1
ATOM 2817 O O . ARG A 1 352 ? 0.296 31.986 1.974 1.00 45.97 352 ARG A O 1
ATOM 2824 N N . PRO A 1 353 ? 1.457 30.079 2.241 1.00 52.19 353 PRO A N 1
ATOM 2825 C CA . PRO A 1 353 ? 0.953 29.842 3.584 1.00 52.19 353 PRO A CA 1
ATOM 2826 C C . PRO A 1 353 ? 1.749 30.657 4.614 1.00 52.19 353 PRO A C 1
ATOM 2828 O O . PRO A 1 353 ? 2.980 30.643 4.654 1.00 52.19 353 PRO A O 1
ATOM 2831 N N . VAL A 1 354 ? 1.011 31.383 5.453 1.00 50.50 354 VAL A N 1
ATOM 2832 C CA . VAL A 1 354 ? 1.505 32.118 6.621 1.00 50.50 354 VAL A CA 1
ATOM 2833 C C . VAL A 1 354 ? 1.800 31.114 7.739 1.00 50.50 354 VAL A C 1
ATOM 2835 O O . VAL A 1 354 ? 0.894 30.465 8.254 1.00 50.50 354 VAL A O 1
ATOM 2838 N N . LEU A 1 355 ? 3.072 30.993 8.122 1.00 45.25 355 LEU A N 1
ATOM 2839 C CA . LEU A 1 355 ? 3.516 30.242 9.299 1.00 45.25 355 LEU A CA 1
ATOM 2840 C C . LEU A 1 355 ? 3.158 31.017 10.577 1.00 45.25 355 LEU A C 1
ATOM 2842 O O . LEU A 1 355 ? 3.816 31.995 10.934 1.00 45.25 355 LEU A O 1
ATOM 2846 N N . SER A 1 356 ? 2.119 30.568 11.280 1.00 49.19 356 SER A N 1
ATOM 2847 C CA . SER A 1 356 ? 1.792 31.014 12.634 1.00 49.19 356 SER A CA 1
ATOM 2848 C C . SER A 1 356 ? 2.738 30.364 13.649 1.00 49.19 356 SER A C 1
ATOM 2850 O O . SER A 1 356 ? 2.716 29.149 13.844 1.00 49.19 356 SER A O 1
ATOM 2852 N N . LYS A 1 357 ? 3.557 31.187 14.308 1.00 57.03 357 LYS A N 1
ATOM 2853 C CA . LYS A 1 357 ? 4.368 30.816 15.475 1.00 57.03 357 LYS A CA 1
ATOM 2854 C C . LYS A 1 357 ? 3.454 30.510 16.670 1.00 57.03 357 LYS A C 1
ATOM 2856 O O . LYS A 1 357 ? 2.632 31.351 17.026 1.00 57.03 357 LYS A O 1
ATOM 2861 N N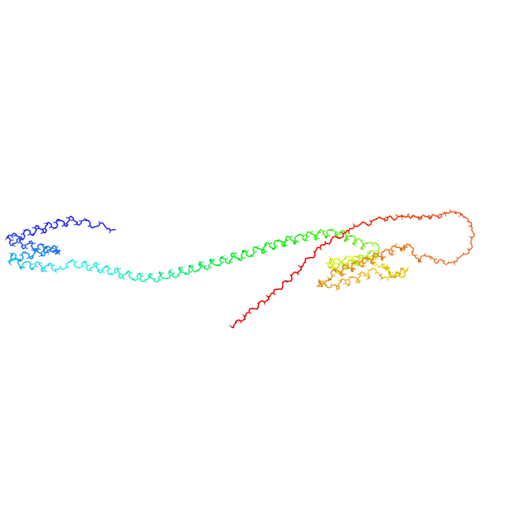 . GLN A 1 358 ? 3.626 29.351 17.303 1.00 51.38 358 GLN A N 1
ATOM 2862 C CA . GLN A 1 358 ? 3.115 29.089 18.654 1.00 51.38 358 GLN A CA 1
ATOM 2863 C C . GLN A 1 358 ? 4.125 29.575 19.710 1.00 51.38 358 GLN A C 1
ATOM 2865 O O . GLN A 1 358 ? 5.332 29.513 19.453 1.00 51.38 358 GLN A O 1
ATOM 2870 N N . PRO A 1 359 ? 3.671 30.058 20.882 1.00 62.72 359 PRO A N 1
ATOM 2871 C CA . PRO A 1 359 ? 4.554 30.427 21.975 1.00 62.72 359 PRO A CA 1
ATOM 2872 C C . PRO A 1 359 ? 4.950 29.204 22.808 1.00 62.72 359 PRO A C 1
ATOM 2874 O O . PRO A 1 359 ? 4.136 28.335 23.108 1.00 62.72 359 PRO A O 1
ATOM 2877 N N . VAL A 1 360 ? 6.223 29.189 23.193 1.00 57.56 360 VAL A N 1
ATOM 2878 C CA . VAL A 1 360 ? 6.792 28.317 24.219 1.00 57.56 360 VAL A CA 1
ATOM 2879 C C . VAL A 1 360 ? 6.334 28.847 25.579 1.00 57.56 360 VAL A C 1
ATOM 2881 O O . VAL A 1 360 ? 6.664 29.981 25.933 1.00 57.56 360 VAL A O 1
ATOM 2884 N N . GLU A 1 361 ? 5.573 28.049 26.325 1.00 55.78 361 GLU A N 1
ATOM 2885 C CA . GLU A 1 361 ? 5.352 28.262 27.758 1.00 55.78 361 GLU A CA 1
ATOM 2886 C C . GLU A 1 361 ? 6.394 27.498 28.586 1.00 55.78 361 GLU A C 1
ATOM 2888 O O . GLU A 1 361 ? 6.960 26.499 28.141 1.00 55.78 361 GLU A O 1
ATOM 2893 N N . LYS A 1 362 ? 6.680 28.090 29.747 1.00 61.44 362 LYS A N 1
ATOM 2894 C CA . LYS A 1 362 ? 7.774 27.824 30.686 1.00 61.44 362 LYS A CA 1
ATOM 2895 C C . LYS A 1 362 ? 7.626 26.538 31.485 1.00 61.44 362 LYS A C 1
ATOM 2897 O O . LYS A 1 362 ? 6.471 26.178 31.796 1.00 61.44 362 LYS A O 1
#

Secondary structure (DSSP, 8-state):
---SSSTTHHHHHHHHHHHHHHHHHHTSS-HHHHHHHHHHHHHT----HHHHHHHHHHHHH-GGGHHHHHHHHHHHTS-HHHHHHHHHHHHHHHHHHHHHHHHHHHHHHHHHHHHHHHHHHHHHHHHHHHHHHHHHHHHHHHHHHHHHHHHHHHHHHHHHHHHHHHHHHHHHHHHHHHHHHSS-HHHHHHHHHHHHHHHHTTSS-HHHHHHHHHHHHHSGGGGSEEEEEE--SSSS-EEEEEEEHHHHHHHHHHHHHT--TT-----HHHHHHHHHHHHHHHHHHHHHHHT--TTS-TT-S-------------------------PPP---------PPPPPPPPP---------PPPPP-